Protein AF-A0A1M2UW17-F1 (afdb_monomer_lite)

InterPro domains:
  IPR004665 Transcription termination factor Rho [PTHR46425] (39-187)
  IPR027417 P-loop containing nucleoside triphosphate hydrolase [G3DSA:3.40.50.300] (1-37)
  IPR027417 P-loop containing nucleoside triphosphate hydrolase [G3DSA:3.40.50.300] (38-191)
  IPR027417 P-loop containing nucleoside triphosphate hydrolase [SSF52540] (1-141)

Secondary structure (DSSP, 8-state):
-TTTS---TT-EEEEEE-TTS-HHHHHHHHHHHHHHHS-------------S-BPTTS-BTTTTHHHHHHHHT-EEPTTS-EE-EEEEEE-SSS-HHHHHHHHHHHHH-SEEEEB-HHHHHTT-SS-B-TTT-EETTGGGTS-HHHHHHHHHHHHHHHTS-HHHHHHHHHHHHHH-SSHHHHHHHS------

Sequence (192 aa):
MDLITPIGMGQRGLIGAPPGAGKPTILKDICQAVGKAYRLSRVFNAERKSSGRTMSGGIDARAMEMPSRLFGAARNIENGSSLTILATVLVDTGSRMDQVIFEEFKGTGNMELVLSRDVASQRIFPALDISKSSTRREELLLDRKYLDKIRALRRALGGLKPLEGTRKLVELLEKYPANAELLNSISGTDTD

Radius of gyration: 18.2 Å; chains: 1; bounding box: 58×37×43 Å

Organism: Marinobacter nauticus (NCBI:txid2743)

Structure (mmCIF, N/CA/C/O backbone):
data_AF-A0A1M2UW17-F1
#
_entry.id   AF-A0A1M2UW17-F1
#
loop_
_atom_site.group_PDB
_atom_site.id
_atom_site.type_symbol
_atom_site.label_atom_id
_atom_site.label_alt_id
_atom_site.label_comp_id
_atom_site.label_asym_id
_atom_site.label_entity_id
_atom_site.label_seq_id
_atom_site.pdbx_PDB_ins_code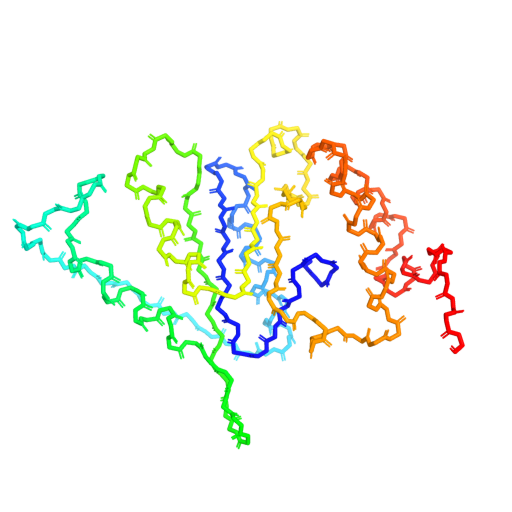
_atom_site.Cartn_x
_atom_site.Cartn_y
_atom_site.Cartn_z
_atom_site.occupancy
_atom_site.B_iso_or_equiv
_atom_site.auth_seq_id
_atom_site.auth_comp_id
_atom_site.auth_asym_id
_atom_site.auth_atom_id
_atom_site.pdbx_PDB_model_num
ATOM 1 N N . MET A 1 1 ? -3.554 -4.176 4.363 1.00 85.25 1 MET A N 1
ATOM 2 C CA . MET A 1 1 ? -3.529 -4.181 2.883 1.00 85.25 1 MET A CA 1
ATOM 3 C C . MET A 1 1 ? -4.917 -4.415 2.322 1.00 85.25 1 MET A C 1
ATOM 5 O O . MET A 1 1 ? -5.332 -3.615 1.506 1.00 85.25 1 MET A O 1
ATOM 9 N N . ASP A 1 2 ? -5.665 -5.399 2.819 1.00 90.44 2 ASP A N 1
ATOM 10 C CA . ASP A 1 2 ? -7.012 -5.765 2.335 1.00 90.44 2 ASP A CA 1
ATOM 11 C C . ASP A 1 2 ? -7.981 -4.583 2.181 1.00 90.44 2 ASP A C 1
ATOM 13 O O . ASP A 1 2 ? -8.732 -4.510 1.215 1.00 90.44 2 ASP A O 1
ATOM 17 N N . LEU A 1 3 ? -7.921 -3.614 3.100 1.00 92.62 3 LEU A N 1
ATOM 18 C CA . LEU A 1 3 ? -8.780 -2.432 3.065 1.00 92.62 3 LEU A CA 1
ATOM 19 C C . LEU A 1 3 ? -8.354 -1.362 2.056 1.00 92.62 3 LEU A C 1
ATOM 21 O O . LEU A 1 3 ? -9.210 -0.570 1.692 1.00 92.62 3 LEU A O 1
ATOM 25 N N . ILE A 1 4 ? -7.086 -1.293 1.628 1.00 93.62 4 ILE A N 1
ATOM 26 C CA . ILE A 1 4 ? -6.532 -0.163 0.841 1.00 93.62 4 ILE A CA 1
ATOM 27 C C . ILE A 1 4 ? -5.971 -0.603 -0.519 1.00 93.62 4 ILE A C 1
ATOM 29 O O . ILE A 1 4 ? -6.160 0.070 -1.524 1.00 93.62 4 ILE A O 1
ATOM 33 N N . THR A 1 5 ? -5.287 -1.741 -0.558 1.00 93.50 5 THR A N 1
ATOM 34 C CA . THR A 1 5 ? -4.622 -2.308 -1.739 1.00 93.50 5 THR A CA 1
ATOM 35 C C . THR A 1 5 ? -4.806 -3.829 -1.721 1.00 93.50 5 THR A C 1
ATOM 37 O O . THR A 1 5 ? -3.881 -4.555 -1.324 1.00 93.50 5 THR A O 1
ATOM 40 N N . PRO A 1 6 ? -6.012 -4.335 -2.026 1.00 92.88 6 PRO A N 1
ATOM 41 C CA . PRO A 1 6 ? -6.259 -5.771 -2.034 1.00 92.88 6 PRO A CA 1
ATOM 42 C C . PRO A 1 6 ? -5.318 -6.472 -3.020 1.00 92.88 6 PRO A C 1
ATOM 44 O O . PRO A 1 6 ? -5.000 -5.942 -4.081 1.00 92.88 6 PRO A O 1
ATOM 47 N N . ILE A 1 7 ? -4.853 -7.668 -2.663 1.00 90.31 7 ILE A N 1
ATOM 48 C CA . ILE A 1 7 ? -3.936 -8.453 -3.496 1.00 90.31 7 ILE A CA 1
ATOM 49 C C . ILE A 1 7 ? -4.670 -9.686 -3.998 1.00 90.31 7 ILE A C 1
ATOM 51 O O . ILE A 1 7 ? -5.120 -10.506 -3.202 1.00 90.31 7 ILE A O 1
ATOM 55 N N . GLY A 1 8 ? -4.753 -9.827 -5.319 1.00 87.44 8 GLY A N 1
ATOM 56 C CA . GLY A 1 8 ? -5.274 -11.020 -5.969 1.00 87.44 8 GLY A CA 1
ATOM 57 C C . GLY A 1 8 ? -4.195 -12.001 -6.423 1.00 87.44 8 GLY A C 1
ATOM 58 O O . GLY A 1 8 ? -2.990 -11.733 -6.412 1.00 87.44 8 GLY A O 1
ATOM 59 N N . MET A 1 9 ? -4.653 -13.150 -6.908 1.00 87.06 9 MET A N 1
ATOM 60 C CA . MET A 1 9 ? -3.838 -14.046 -7.723 1.00 87.06 9 MET A CA 1
ATOM 61 C C . MET A 1 9 ? -3.466 -13.357 -9.043 1.00 87.06 9 MET A C 1
ATOM 63 O O . MET A 1 9 ? -4.314 -12.749 -9.696 1.00 87.06 9 MET A O 1
ATOM 67 N N . GLY A 1 10 ? -2.195 -13.432 -9.442 1.00 87.88 10 GLY A N 1
ATOM 68 C CA . GLY A 1 10 ? -1.700 -12.770 -10.650 1.00 87.88 10 GLY A CA 1
ATOM 69 C C . GLY A 1 10 ? -1.375 -11.282 -10.490 1.00 87.88 10 GLY A C 1
ATOM 70 O O . GLY A 1 10 ? -1.262 -10.579 -11.499 1.00 87.88 10 GLY A O 1
ATOM 71 N N . GLN A 1 11 ? -1.272 -10.774 -9.255 1.00 90.44 11 GLN A N 1
ATOM 72 C CA . GLN A 1 11 ? -1.000 -9.357 -9.009 1.00 90.44 11 GLN A CA 1
ATOM 73 C C . GLN A 1 11 ? 0.420 -8.975 -9.452 1.00 90.44 11 GLN A C 1
ATOM 75 O O . GLN A 1 11 ? 1.383 -9.708 -9.231 1.00 90.44 11 GLN A O 1
ATOM 80 N N . ARG A 1 12 ? 0.546 -7.779 -10.023 1.00 93.69 12 ARG A N 1
ATOM 81 C CA . ARG A 1 12 ? 1.798 -7.057 -10.260 1.00 93.69 12 ARG A CA 1
ATOM 82 C C . ARG A 1 12 ? 1.812 -5.864 -9.318 1.00 93.69 12 ARG A C 1
ATOM 84 O O . ARG A 1 12 ? 1.344 -4.777 -9.666 1.00 93.69 12 ARG A O 1
ATOM 91 N N . GLY A 1 13 ? 2.234 -6.127 -8.088 1.00 92.69 13 GLY A N 1
ATOM 92 C CA . GLY A 1 13 ? 2.224 -5.148 -7.011 1.00 92.69 13 GLY A CA 1
ATOM 93 C C . GLY A 1 13 ? 3.548 -4.411 -6.907 1.00 92.69 13 GLY A C 1
ATOM 94 O O . GLY A 1 13 ? 4.611 -5.029 -6.885 1.00 92.69 13 GLY A O 1
ATOM 95 N N . LEU A 1 14 ? 3.478 -3.091 -6.818 1.00 93.12 14 LEU A N 1
ATOM 96 C CA . LEU A 1 14 ? 4.619 -2.215 -6.620 1.00 93.12 14 LEU A CA 1
ATOM 97 C C . LEU A 1 14 ? 4.512 -1.551 -5.248 1.00 93.12 14 LEU A C 1
ATOM 99 O O . LEU A 1 14 ? 3.531 -0.876 -4.955 1.00 93.12 14 LEU A O 1
ATOM 103 N N . ILE A 1 15 ? 5.528 -1.725 -4.409 1.00 93.19 15 ILE A N 1
ATOM 104 C CA . ILE A 1 15 ? 5.640 -1.063 -3.110 1.00 93.19 15 ILE A CA 1
ATOM 105 C C . ILE A 1 15 ? 6.634 0.088 -3.254 1.00 93.19 15 ILE A C 1
ATOM 107 O O . ILE A 1 15 ? 7.851 -0.114 -3.208 1.00 93.19 15 ILE A O 1
ATOM 111 N N . GLY A 1 16 ? 6.112 1.294 -3.454 1.00 92.06 16 GLY A N 1
ATOM 112 C CA . GLY A 1 16 ? 6.898 2.521 -3.509 1.00 92.06 16 GLY A CA 1
ATOM 113 C C . GLY A 1 16 ? 7.172 3.019 -2.102 1.00 92.06 16 GLY A C 1
ATOM 114 O O . GLY A 1 16 ? 6.242 3.325 -1.365 1.00 92.06 16 GLY A O 1
ATOM 115 N N . ALA A 1 17 ? 8.433 3.090 -1.689 1.00 91.75 17 ALA A N 1
ATOM 116 C CA . ALA A 1 17 ? 8.728 3.478 -0.318 1.00 91.75 17 ALA A CA 1
ATOM 117 C C . ALA A 1 17 ? 10.018 4.295 -0.171 1.00 91.75 17 ALA A C 1
ATOM 119 O O . ALA A 1 17 ? 11.088 3.847 -0.608 1.00 91.75 17 ALA A O 1
ATOM 120 N N . PRO A 1 18 ? 9.969 5.434 0.541 1.00 91.50 18 PRO A N 1
ATOM 121 C CA . PRO A 1 18 ? 11.148 6.217 0.883 1.00 91.50 18 PRO A CA 1
ATOM 122 C C . PRO A 1 18 ? 12.132 5.451 1.771 1.00 91.50 18 PRO A C 1
ATOM 124 O O . PRO A 1 18 ? 11.726 4.545 2.516 1.00 91.50 18 PRO A O 1
ATOM 127 N N . PRO A 1 19 ? 13.443 5.756 1.717 1.00 87.81 19 PRO A N 1
ATOM 128 C CA . PRO A 1 19 ? 14.414 5.249 2.689 1.00 87.81 19 PRO A CA 1
ATOM 129 C C . PRO A 1 19 ? 13.913 5.446 4.129 1.00 87.81 19 PRO A C 1
ATOM 131 O O . PRO A 1 19 ? 13.357 6.491 4.451 1.00 87.81 19 PRO A O 1
ATOM 134 N N . GLY A 1 20 ? 14.048 4.419 4.972 1.00 86.12 20 GLY A N 1
ATOM 135 C CA . GLY A 1 20 ? 13.584 4.461 6.367 1.00 86.12 20 GLY A CA 1
ATOM 136 C C . GLY A 1 20 ? 12.078 4.257 6.598 1.00 86.12 20 GLY A C 1
ATOM 137 O O . GLY A 1 20 ? 11.680 4.087 7.741 1.00 86.12 20 GLY A O 1
ATOM 138 N N . ALA A 1 21 ? 11.235 4.173 5.560 1.00 89.62 21 ALA A N 1
ATOM 139 C CA . ALA A 1 21 ? 9.775 4.063 5.724 1.00 89.62 21 ALA A CA 1
ATOM 140 C C . ALA A 1 21 ? 9.247 2.669 6.155 1.00 89.62 21 ALA A C 1
ATOM 142 O O . ALA A 1 21 ? 8.047 2.427 6.112 1.00 89.62 21 ALA A O 1
ATOM 143 N N . GLY A 1 22 ? 10.118 1.728 6.548 1.00 86.56 22 GLY A N 1
ATOM 144 C CA . GLY A 1 22 ? 9.696 0.394 7.014 1.00 86.56 22 GLY A CA 1
ATOM 145 C C . GLY A 1 22 ? 9.521 -0.681 5.927 1.00 86.56 22 GLY A C 1
ATOM 146 O O . GLY A 1 22 ? 8.846 -1.681 6.160 1.00 86.56 22 GLY A O 1
ATOM 147 N N . LYS A 1 23 ? 10.158 -0.522 4.755 1.00 86.94 23 LYS A N 1
ATOM 148 C CA . LYS A 1 23 ? 10.130 -1.502 3.642 1.00 86.94 23 LYS A CA 1
ATOM 149 C C . LYS A 1 23 ? 10.368 -2.968 4.050 1.00 86.94 23 LYS A C 1
ATOM 151 O O . LYS A 1 23 ? 9.605 -3.824 3.610 1.00 86.94 23 LYS A O 1
ATOM 156 N N . PRO A 1 24 ? 11.402 -3.305 4.848 1.00 85.81 24 PRO A N 1
ATOM 157 C CA . PRO A 1 24 ? 11.663 -4.707 5.172 1.00 85.81 24 PRO A CA 1
ATOM 158 C C . PRO A 1 24 ? 10.556 -5.308 6.040 1.00 85.81 24 PRO A C 1
ATOM 160 O O . PRO A 1 24 ? 10.214 -6.474 5.868 1.00 85.81 24 PRO A O 1
ATOM 163 N N . THR A 1 25 ? 9.976 -4.505 6.936 1.00 87.75 25 THR A N 1
ATOM 164 C CA . THR A 1 25 ? 8.875 -4.922 7.808 1.00 87.75 25 THR A CA 1
ATOM 165 C C . THR A 1 25 ? 7.645 -5.261 6.981 1.00 87.75 25 THR A C 1
ATOM 167 O O . THR A 1 25 ? 7.147 -6.373 7.089 1.00 87.75 25 THR A O 1
ATOM 170 N N . ILE A 1 26 ? 7.229 -4.378 6.064 1.00 86.06 26 ILE A N 1
ATOM 171 C CA . ILE A 1 26 ? 6.025 -4.645 5.267 1.00 86.06 26 ILE A CA 1
ATOM 172 C C . ILE A 1 26 ? 6.186 -5.867 4.358 1.00 86.06 26 ILE A C 1
ATOM 174 O O . ILE A 1 26 ? 5.268 -6.672 4.243 1.00 86.06 26 ILE A O 1
ATOM 178 N N . LEU A 1 27 ? 7.372 -6.067 3.771 1.00 85.69 27 LEU A N 1
ATOM 179 C CA . LEU A 1 27 ? 7.665 -7.274 2.997 1.00 85.69 27 LEU A CA 1
ATOM 180 C C . LEU A 1 27 ? 7.620 -8.533 3.860 1.00 85.69 27 LEU A C 1
ATOM 182 O O . LEU A 1 27 ? 7.064 -9.544 3.440 1.00 85.69 27 LEU A O 1
ATOM 186 N N . LYS A 1 28 ? 8.202 -8.480 5.061 1.00 84.25 28 LYS A N 1
ATOM 187 C CA . LYS A 1 28 ? 8.168 -9.596 6.005 1.00 84.25 28 LYS A CA 1
ATOM 188 C C . LYS A 1 28 ? 6.729 -9.938 6.380 1.00 84.25 28 LYS A C 1
ATOM 190 O O . LYS A 1 28 ? 6.380 -11.114 6.335 1.00 84.25 28 LYS A O 1
ATOM 195 N N . ASP A 1 29 ? 5.907 -8.942 6.687 1.00 85.31 29 ASP A N 1
ATOM 196 C CA . ASP A 1 29 ? 4.513 -9.136 7.086 1.00 85.31 29 ASP A CA 1
ATOM 197 C C . ASP A 1 29 ? 3.686 -9.734 5.941 1.00 85.31 29 ASP A C 1
ATOM 199 O O . ASP A 1 29 ? 2.947 -10.696 6.153 1.00 85.31 29 ASP A O 1
ATOM 203 N N . ILE A 1 30 ? 3.883 -9.253 4.706 1.00 84.62 30 ILE A N 1
ATOM 204 C CA . ILE A 1 30 ? 3.266 -9.838 3.506 1.00 84.62 30 ILE A CA 1
ATOM 205 C C . ILE A 1 30 ? 3.712 -11.292 3.324 1.00 84.62 30 ILE A C 1
ATOM 207 O O . ILE A 1 30 ? 2.874 -12.176 3.171 1.00 84.62 30 ILE A O 1
ATOM 211 N N . CYS A 1 31 ? 5.017 -11.568 3.375 1.00 80.50 31 CYS A N 1
ATOM 212 C CA . CYS A 1 31 ? 5.551 -12.923 3.239 1.00 80.50 31 CYS A CA 1
ATOM 213 C C . CYS A 1 31 ? 5.057 -13.857 4.346 1.00 80.50 31 CYS A C 1
ATOM 215 O O . CYS A 1 31 ? 4.859 -15.037 4.091 1.00 80.50 31 CYS A O 1
ATOM 217 N N . GLN A 1 32 ? 4.850 -13.363 5.567 1.00 78.81 32 GLN A N 1
ATOM 218 C CA . GLN A 1 32 ? 4.280 -14.151 6.657 1.00 78.81 32 GLN A CA 1
ATOM 219 C C . GLN A 1 32 ? 2.789 -14.412 6.453 1.00 78.81 32 GLN A C 1
ATOM 221 O O . GLN A 1 32 ? 2.343 -15.531 6.695 1.00 78.81 32 GLN A O 1
ATOM 226 N N . ALA A 1 33 ? 2.022 -13.421 5.998 1.00 78.44 33 ALA A N 1
ATOM 227 C CA . ALA A 1 33 ? 0.606 -13.587 5.684 1.00 78.44 33 ALA A CA 1
ATOM 228 C C . ALA A 1 33 ? 0.407 -14.583 4.531 1.00 78.44 33 ALA A C 1
ATOM 230 O O . ALA A 1 33 ? -0.350 -15.543 4.669 1.00 78.44 33 ALA A O 1
ATOM 231 N N . VAL A 1 34 ? 1.165 -14.421 3.440 1.00 73.69 34 VAL A N 1
ATOM 232 C CA . VAL A 1 34 ? 1.188 -15.370 2.319 1.00 73.69 34 VAL A CA 1
ATOM 233 C C . VAL A 1 34 ? 1.733 -16.716 2.775 1.00 73.69 34 VAL A C 1
ATOM 235 O O . VAL A 1 34 ? 1.144 -17.725 2.441 1.00 73.69 34 VAL A O 1
ATOM 238 N N . GLY A 1 35 ? 2.795 -16.746 3.580 1.00 61.34 35 GLY A N 1
ATOM 239 C CA . GLY A 1 35 ? 3.439 -17.951 4.108 1.00 61.34 35 GLY A CA 1
ATOM 240 C C . GLY A 1 35 ? 2.521 -18.818 4.972 1.00 61.34 35 GLY A C 1
ATOM 241 O O . GLY A 1 35 ? 2.549 -20.045 4.884 1.00 61.34 35 GLY A O 1
ATOM 242 N N . LYS A 1 36 ? 1.685 -18.176 5.800 1.00 58.53 36 LYS A N 1
ATOM 243 C CA . LYS A 1 36 ? 0.627 -18.836 6.580 1.00 58.53 36 LYS A CA 1
ATOM 244 C C . LYS A 1 36 ? -0.461 -19.416 5.678 1.00 58.53 36 LYS A C 1
ATOM 246 O O . LYS A 1 36 ? -1.010 -20.460 6.008 1.00 58.53 36 LYS A O 1
ATOM 251 N N . ALA A 1 37 ? -0.750 -18.760 4.555 1.00 51.06 37 ALA A N 1
ATOM 252 C CA . ALA A 1 37 ? -1.708 -19.239 3.566 1.00 51.06 37 ALA A CA 1
ATOM 253 C C . ALA A 1 37 ? -1.104 -20.267 2.574 1.00 51.06 37 ALA A C 1
ATOM 255 O O . ALA A 1 37 ? -1.827 -21.123 2.075 1.00 51.06 37 ALA A O 1
ATOM 256 N N . TYR A 1 38 ? 0.209 -20.216 2.308 1.00 45.09 38 TYR A N 1
ATOM 257 C CA . TYR A 1 38 ? 0.923 -20.943 1.249 1.00 45.09 38 TYR A CA 1
ATOM 258 C C . TYR A 1 38 ? 2.424 -21.114 1.597 1.00 45.09 38 TYR A C 1
ATOM 260 O O . TYR A 1 38 ? 3.134 -20.138 1.815 1.00 45.09 38 TYR A O 1
ATOM 268 N N . ARG A 1 39 ? 2.974 -22.338 1.594 1.00 32.22 39 ARG A N 1
ATOM 269 C CA . ARG A 1 39 ? 4.416 -22.596 1.848 1.00 32.22 39 ARG A CA 1
ATOM 270 C C . ARG A 1 39 ? 5.284 -22.279 0.611 1.00 32.22 39 ARG A C 1
ATOM 272 O O . ARG A 1 39 ? 5.269 -23.077 -0.319 1.00 32.22 39 ARG A O 1
ATOM 279 N N . LEU A 1 40 ? 6.085 -21.200 0.596 1.00 36.47 40 LEU A N 1
ATOM 280 C CA . LEU A 1 40 ? 6.992 -20.859 -0.532 1.00 36.47 40 LEU A CA 1
ATOM 281 C C . LEU A 1 40 ? 8.364 -20.272 -0.104 1.00 36.47 40 LEU A C 1
ATOM 283 O O . LEU A 1 40 ? 8.480 -19.644 0.948 1.00 36.47 40 LEU A O 1
ATOM 287 N N . SER A 1 41 ? 9.407 -20.507 -0.923 1.00 31.48 41 SER A N 1
ATOM 288 C CA . SER A 1 41 ? 10.853 -20.288 -0.670 1.00 31.48 41 SER A CA 1
ATOM 289 C C . SER A 1 41 ? 11.555 -19.308 -1.658 1.00 31.48 41 SER A C 1
ATOM 291 O O . SER A 1 41 ? 10.982 -18.917 -2.669 1.00 31.48 41 SER A O 1
ATOM 293 N N . ARG A 1 42 ? 12.791 -18.877 -1.306 1.00 30.28 42 ARG A N 1
ATOM 294 C CA . ARG A 1 42 ? 13.636 -17.748 -1.825 1.00 30.28 42 ARG A CA 1
ATOM 295 C C . ARG A 1 42 ? 14.164 -17.877 -3.272 1.00 30.28 42 ARG A C 1
ATOM 297 O O . ARG A 1 42 ? 14.449 -18.994 -3.687 1.00 30.28 42 ARG A O 1
ATOM 304 N N . VAL A 1 43 ? 14.488 -16.747 -3.948 1.00 32.53 43 VAL A N 1
ATOM 305 C CA . VAL A 1 43 ? 15.297 -16.695 -5.206 1.00 32.53 43 VAL A CA 1
ATOM 306 C C . VAL A 1 43 ? 16.238 -15.455 -5.331 1.00 32.53 43 VAL A C 1
ATOM 308 O O . VAL A 1 43 ? 16.060 -14.449 -4.649 1.00 32.53 43 VAL A O 1
ATOM 311 N N . PHE A 1 44 ? 17.255 -15.647 -6.193 1.00 27.41 44 PHE A N 1
ATOM 312 C CA . PHE A 1 44 ? 18.537 -15.011 -6.574 1.00 27.41 44 PHE A CA 1
ATOM 313 C C . PHE A 1 44 ? 18.563 -13.612 -7.247 1.00 27.41 44 PHE A C 1
ATOM 315 O O . PHE A 1 44 ? 17.547 -13.107 -7.711 1.00 27.41 44 PHE A O 1
ATOM 322 N N . ASN A 1 45 ? 19.784 -13.050 -7.376 1.00 24.83 45 ASN A N 1
ATOM 323 C CA . ASN A 1 45 ? 20.135 -11.778 -8.037 1.00 24.83 45 ASN A CA 1
ATOM 324 C C . ASN A 1 45 ? 21.134 -11.996 -9.206 1.00 24.83 45 ASN A C 1
ATOM 326 O O . ASN A 1 45 ? 21.980 -12.884 -9.098 1.00 24.83 45 ASN A O 1
ATOM 330 N N . ALA A 1 46 ? 21.088 -11.194 -10.283 1.00 35.62 46 ALA A N 1
ATOM 331 C CA . ALA A 1 46 ? 22.093 -11.233 -11.364 1.00 35.62 46 ALA A CA 1
ATOM 332 C C . ALA A 1 46 ? 22.329 -9.864 -12.045 1.00 35.62 46 ALA A C 1
ATOM 334 O O . ALA A 1 46 ? 21.387 -9.204 -12.481 1.00 35.62 46 ALA A O 1
ATOM 335 N N . GLU A 1 47 ? 23.608 -9.483 -12.163 1.00 46.19 47 GLU A N 1
ATOM 336 C CA . GLU A 1 47 ? 24.141 -8.261 -12.794 1.00 46.19 47 GLU A CA 1
ATOM 337 C C . GLU A 1 47 ? 24.257 -8.367 -14.331 1.00 46.19 47 GLU A C 1
ATOM 339 O O . GLU A 1 47 ? 24.514 -9.447 -14.871 1.00 46.19 47 GLU A O 1
ATOM 344 N N . ARG A 1 48 ? 24.163 -7.233 -15.052 1.00 46.25 48 ARG A N 1
ATOM 345 C CA . ARG A 1 48 ? 24.550 -7.113 -16.477 1.00 46.25 48 ARG A CA 1
ATOM 346 C C . ARG A 1 48 ? 25.187 -5.757 -16.829 1.00 46.25 48 ARG A C 1
ATOM 348 O O . ARG A 1 48 ? 24.899 -4.743 -16.203 1.00 46.25 48 ARG A O 1
ATOM 355 N N . LYS A 1 49 ? 26.052 -5.774 -17.859 1.00 44.25 49 LYS A N 1
ATOM 356 C CA . LYS A 1 49 ? 26.865 -4.655 -18.392 1.00 44.25 49 LYS A CA 1
ATOM 357 C C . LYS A 1 49 ? 26.078 -3.711 -19.330 1.00 44.25 49 LYS A C 1
ATOM 359 O O . LYS A 1 49 ? 25.195 -4.156 -20.057 1.00 44.25 49 L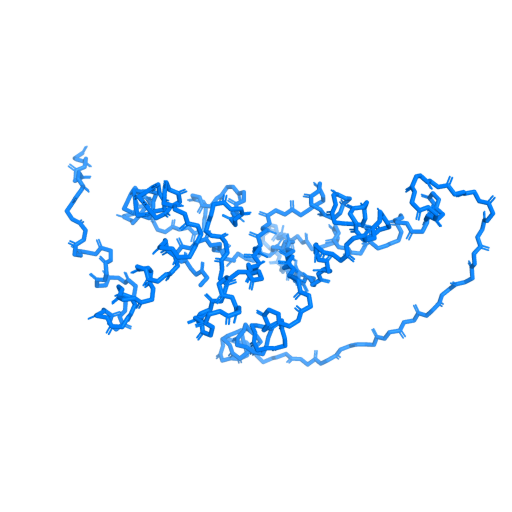YS A O 1
ATOM 364 N N . SER A 1 50 ? 26.453 -2.425 -19.308 1.00 45.06 50 SER A N 1
ATOM 365 C CA . SER A 1 50 ? 25.809 -1.264 -19.967 1.00 45.06 50 SER A CA 1
ATOM 366 C C . SER A 1 50 ? 25.945 -1.222 -21.502 1.00 45.06 50 SER A C 1
ATOM 368 O O . SER A 1 50 ? 26.944 -1.694 -22.044 1.00 45.06 50 SER A O 1
ATOM 370 N N . SER A 1 51 ? 24.955 -0.629 -22.196 1.00 51.53 51 SER A N 1
ATOM 371 C CA . SER A 1 51 ? 24.825 -0.617 -23.665 1.00 51.53 51 SER A CA 1
ATOM 372 C C . SER A 1 51 ? 24.649 0.774 -24.310 1.00 51.53 51 SER A C 1
ATOM 374 O O . SER A 1 51 ? 23.965 0.914 -25.315 1.00 51.53 51 SER A O 1
ATOM 376 N N . GLY A 1 52 ? 25.304 1.811 -23.786 1.00 51.91 52 GLY A N 1
ATOM 377 C CA . GLY A 1 52 ? 25.652 3.024 -24.546 1.00 51.91 52 GLY A CA 1
ATOM 378 C C . GLY A 1 52 ? 24.527 3.935 -25.074 1.00 51.91 52 GLY A C 1
ATOM 379 O O . GLY A 1 52 ? 24.853 4.911 -25.748 1.00 51.91 52 GLY A O 1
ATOM 380 N N . ARG A 1 53 ? 23.235 3.694 -24.792 1.00 54.38 53 ARG A N 1
ATOM 381 C CA . ARG A 1 53 ? 22.147 4.639 -25.133 1.00 54.38 53 ARG A CA 1
ATOM 382 C C . ARG A 1 53 ? 21.278 4.929 -23.920 1.00 54.38 53 ARG A C 1
ATOM 384 O O . ARG A 1 53 ? 20.477 4.091 -23.532 1.00 54.38 53 ARG A O 1
ATOM 391 N N . THR A 1 54 ? 21.419 6.120 -23.346 1.00 47.97 54 THR A N 1
ATOM 392 C CA . THR A 1 54 ? 20.767 6.556 -22.103 1.00 47.97 54 THR A CA 1
ATOM 393 C C . THR A 1 54 ? 19.468 7.346 -22.335 1.00 47.97 54 THR A C 1
ATOM 395 O O . THR A 1 54 ? 19.407 8.263 -23.147 1.00 47.97 54 THR A O 1
ATOM 398 N N . MET A 1 55 ? 18.423 6.995 -21.588 1.00 57.97 55 MET A N 1
ATOM 399 C CA . MET A 1 55 ? 17.183 7.735 -21.350 1.00 57.97 55 MET A CA 1
ATOM 400 C C . MET A 1 55 ? 17.389 8.867 -20.331 1.00 57.97 55 MET A C 1
ATOM 402 O O . MET A 1 55 ? 18.431 8.969 -19.671 1.00 57.97 55 MET A O 1
ATOM 406 N N . SER A 1 56 ? 16.358 9.703 -20.145 1.00 54.03 56 SER A N 1
ATOM 407 C CA . SER A 1 56 ? 16.355 10.737 -19.105 1.00 54.03 56 SER A CA 1
ATOM 408 C C . SER A 1 56 ? 16.582 10.109 -17.723 1.00 54.03 56 SER A C 1
ATOM 410 O O . SER A 1 56 ? 15.933 9.124 -17.392 1.00 54.03 56 SER A O 1
ATOM 412 N N . GLY A 1 57 ? 17.511 10.652 -16.931 1.00 58.88 57 GLY A N 1
ATOM 413 C CA . GLY A 1 57 ? 17.924 10.053 -15.652 1.00 58.88 57 GLY A CA 1
ATOM 414 C C . GLY A 1 57 ? 19.121 9.094 -15.738 1.00 58.88 57 GLY A C 1
ATOM 415 O O . GLY A 1 57 ? 19.517 8.556 -14.711 1.00 58.88 57 GLY A O 1
ATOM 416 N N . GLY A 1 58 ? 19.727 8.904 -16.919 1.00 66.50 58 GLY A N 1
ATOM 417 C CA . GLY A 1 58 ? 20.972 8.136 -17.081 1.00 66.50 58 GLY A CA 1
ATOM 418 C C . GLY A 1 58 ? 20.786 6.619 -17.191 1.00 66.50 58 GLY A C 1
ATOM 419 O O . GLY A 1 58 ? 21.759 5.878 -17.089 1.00 66.50 58 GLY A O 1
ATOM 420 N N . ILE A 1 59 ? 19.554 6.150 -17.404 1.00 66.06 59 ILE A N 1
ATOM 421 C CA . ILE A 1 59 ? 19.212 4.725 -17.548 1.00 66.06 59 ILE A CA 1
ATOM 422 C C . ILE A 1 59 ? 19.351 4.319 -19.008 1.00 66.06 59 ILE A C 1
ATOM 424 O O . ILE A 1 59 ? 18.817 5.008 -19.859 1.00 66.06 59 ILE A O 1
ATOM 428 N N . ASP A 1 60 ? 20.002 3.207 -19.334 1.00 71.38 60 ASP A N 1
ATOM 429 C CA . ASP A 1 60 ? 20.022 2.723 -20.720 1.00 71.38 60 ASP A CA 1
ATOM 430 C C . ASP A 1 60 ? 18.601 2.378 -21.224 1.00 71.38 60 ASP A C 1
ATOM 432 O O . ASP A 1 60 ? 17.818 1.774 -20.497 1.00 71.38 60 ASP A O 1
ATOM 436 N N . ALA A 1 61 ? 18.251 2.730 -22.463 1.00 63.41 61 ALA A N 1
ATOM 437 C CA . ALA A 1 61 ? 16.911 2.508 -23.023 1.00 63.41 61 ALA A CA 1
ATOM 438 C C . ALA A 1 61 ? 16.462 1.038 -23.002 1.00 63.41 61 ALA A C 1
ATOM 440 O O . ALA A 1 61 ? 15.270 0.757 -22.920 1.00 63.41 61 ALA A O 1
ATOM 441 N N . ARG A 1 62 ? 17.406 0.092 -23.025 1.00 67.69 62 ARG A N 1
ATOM 442 C CA . ARG A 1 62 ? 17.132 -1.347 -22.912 1.00 67.69 62 ARG A CA 1
ATOM 443 C C . ARG A 1 62 ? 17.245 -1.870 -21.485 1.00 67.69 62 ARG A C 1
ATOM 445 O O . ARG A 1 62 ? 16.838 -3.001 -21.225 1.00 67.69 62 ARG A O 1
ATOM 452 N N . ALA A 1 63 ? 17.768 -1.079 -20.546 1.00 68.94 63 ALA A N 1
ATOM 453 C CA . ALA A 1 63 ? 17.918 -1.514 -19.159 1.00 68.94 63 ALA A CA 1
ATOM 454 C C . ALA A 1 63 ? 16.572 -1.834 -18.502 1.00 68.94 63 ALA A C 1
ATOM 456 O O . ALA A 1 63 ? 16.536 -2.710 -17.644 1.00 68.94 63 ALA A O 1
ATOM 457 N N . MET A 1 64 ? 15.481 -1.186 -18.930 1.00 75.62 64 MET A N 1
ATOM 458 C CA . MET A 1 64 ? 14.136 -1.444 -18.405 1.00 75.62 64 MET A CA 1
ATOM 459 C C . MET A 1 64 ? 13.374 -2.547 -19.147 1.00 75.62 64 MET A C 1
ATOM 461 O O . MET A 1 64 ? 12.437 -3.103 -18.587 1.00 75.62 64 MET A O 1
ATOM 465 N N . GLU A 1 65 ? 13.808 -2.960 -20.342 1.00 72.69 65 GLU A N 1
ATOM 466 C CA . GLU A 1 65 ? 13.107 -3.981 -21.134 1.00 72.69 65 GLU A CA 1
ATOM 467 C C . GLU A 1 65 ? 12.999 -5.316 -20.377 1.00 72.69 65 GLU A C 1
ATOM 469 O O . GLU A 1 65 ? 11.917 -5.887 -20.225 1.00 72.69 65 GLU A O 1
ATOM 474 N N . MET A 1 66 ? 14.125 -5.804 -19.850 1.00 73.25 66 MET A N 1
ATOM 475 C CA . MET A 1 66 ? 14.173 -7.063 -19.104 1.00 73.25 66 MET A CA 1
ATOM 476 C C . MET A 1 66 ? 13.427 -6.993 -17.760 1.00 73.25 66 MET A C 1
ATOM 478 O O . MET A 1 66 ? 12.608 -7.883 -17.509 1.00 73.25 66 MET A O 1
ATOM 482 N N . PRO A 1 67 ? 13.655 -5.981 -16.898 1.00 74.88 67 PRO A N 1
ATOM 483 C CA . PRO A 1 67 ? 12.909 -5.827 -15.652 1.00 74.88 67 PRO A CA 1
ATOM 484 C C . PRO A 1 67 ? 11.398 -5.658 -15.857 1.00 74.88 67 PRO A C 1
ATOM 486 O O . PRO A 1 67 ? 10.628 -6.349 -15.187 1.00 74.88 67 PRO A O 1
ATOM 489 N N . SER A 1 68 ? 10.960 -4.827 -16.810 1.00 77.12 68 SER A N 1
ATOM 490 C CA . SER A 1 68 ? 9.535 -4.651 -17.124 1.00 77.12 68 SER A CA 1
ATOM 491 C C . SER A 1 68 ? 8.918 -5.952 -17.636 1.00 77.12 68 SER A C 1
ATOM 493 O O . SER A 1 68 ? 7.824 -6.321 -17.211 1.00 77.12 68 SER A O 1
ATOM 495 N N . ARG A 1 69 ? 9.635 -6.722 -18.469 1.00 77.19 69 ARG A N 1
ATOM 496 C CA . ARG A 1 69 ? 9.173 -8.041 -18.933 1.00 77.19 69 ARG A CA 1
ATOM 497 C C . ARG A 1 69 ? 9.051 -9.058 -17.797 1.00 77.19 69 ARG A C 1
ATOM 499 O O . ARG A 1 69 ? 8.087 -9.818 -17.773 1.00 77.19 69 ARG A O 1
ATOM 506 N N . LEU A 1 70 ? 10.003 -9.078 -16.860 1.00 78.38 70 LEU A N 1
ATOM 507 C CA . LEU A 1 70 ? 9.949 -9.947 -15.680 1.00 78.38 70 LEU A CA 1
ATOM 508 C C . LEU A 1 70 ? 8.742 -9.594 -14.804 1.00 78.38 70 LEU A C 1
ATOM 510 O O . LEU A 1 70 ? 7.959 -10.470 -14.451 1.00 78.38 70 LEU A O 1
ATOM 514 N N . PHE A 1 71 ? 8.570 -8.311 -14.487 1.00 79.75 71 PHE A N 1
ATOM 515 C CA . PHE A 1 71 ? 7.451 -7.838 -13.677 1.00 79.75 71 PHE A CA 1
ATOM 516 C C . PHE A 1 71 ? 6.102 -8.075 -14.373 1.00 79.75 71 PHE A C 1
ATOM 518 O O . PHE A 1 71 ? 5.144 -8.527 -13.749 1.00 79.75 71 PHE A O 1
ATOM 525 N N . GLY A 1 72 ? 6.049 -7.871 -15.691 1.00 83.00 72 GLY A N 1
ATOM 526 C CA . GLY A 1 72 ? 4.894 -8.148 -16.544 1.00 83.00 72 GLY A CA 1
ATOM 527 C C . GLY A 1 72 ? 4.532 -9.632 -16.676 1.00 83.00 72 GLY A C 1
ATOM 528 O O . GLY A 1 72 ? 3.405 -9.943 -17.055 1.00 83.00 72 GLY A O 1
ATOM 529 N N . ALA A 1 73 ? 5.439 -10.556 -16.339 1.00 85.56 73 ALA A N 1
ATOM 530 C CA . ALA A 1 73 ? 5.171 -11.993 -16.404 1.00 85.56 73 ALA A CA 1
ATOM 531 C C . ALA A 1 73 ? 4.142 -12.459 -15.361 1.00 85.56 73 ALA A C 1
ATOM 533 O O . ALA A 1 73 ? 3.518 -13.505 -15.558 1.00 85.56 73 ALA A O 1
ATOM 534 N N . ALA A 1 74 ? 3.951 -11.697 -14.275 1.00 86.00 74 ALA A N 1
ATOM 535 C CA . ALA A 1 74 ? 2.919 -11.974 -13.285 1.00 86.00 74 ALA A CA 1
ATOM 536 C C . ALA A 1 74 ? 1.518 -11.791 -13.882 1.00 86.00 74 ALA A C 1
ATOM 538 O O . ALA A 1 74 ? 1.133 -10.708 -14.339 1.00 86.00 74 ALA A O 1
ATOM 539 N N . ARG A 1 75 ? 0.756 -12.884 -13.880 1.00 88.44 75 ARG A N 1
ATOM 540 C CA . ARG A 1 75 ? -0.592 -12.974 -14.437 1.00 88.44 75 ARG A CA 1
ATOM 541 C C . ARG A 1 75 ? -1.366 -14.107 -13.788 1.00 88.44 75 ARG A C 1
ATOM 543 O O . ARG A 1 75 ? -0.783 -15.093 -13.335 1.00 88.44 75 ARG A O 1
ATOM 550 N N . ASN A 1 76 ? -2.681 -13.954 -13.781 1.00 85.06 76 ASN A N 1
ATOM 551 C CA . ASN A 1 76 ? -3.604 -15.037 -13.489 1.00 85.06 76 ASN A CA 1
ATOM 552 C C . ASN A 1 76 ? -3.967 -15.731 -14.808 1.00 85.06 76 ASN A C 1
ATOM 554 O O . ASN A 1 76 ? -4.291 -15.036 -15.773 1.00 85.06 76 ASN A O 1
ATOM 558 N N . ILE A 1 77 ? -3.875 -17.058 -14.864 1.00 85.31 77 ILE A N 1
ATOM 559 C CA . ILE A 1 77 ? -4.235 -17.846 -16.048 1.00 85.31 77 ILE A CA 1
ATOM 560 C C . ILE A 1 77 ? -5.596 -18.483 -15.783 1.00 85.31 77 ILE A C 1
ATOM 562 O O . ILE A 1 77 ? -5.784 -19.155 -14.771 1.00 85.31 77 ILE A O 1
ATOM 566 N N . GLU A 1 78 ? -6.544 -18.270 -16.691 1.00 80.94 78 GLU A N 1
ATOM 567 C CA . GLU A 1 78 ? -7.872 -18.873 -16.602 1.00 80.94 78 GLU A CA 1
ATOM 568 C C . GLU A 1 78 ? -7.762 -20.405 -16.610 1.00 80.94 78 GLU A C 1
ATOM 570 O O . GLU A 1 78 ? -7.094 -20.978 -17.471 1.00 80.94 78 GLU A O 1
ATOM 575 N N . ASN A 1 79 ? -8.374 -21.063 -15.618 1.00 74.94 79 ASN A N 1
ATOM 576 C CA . ASN A 1 79 ? -8.275 -22.512 -15.380 1.00 74.94 79 ASN A CA 1
ATOM 577 C C . ASN A 1 79 ? -6.838 -23.043 -15.191 1.00 74.94 79 ASN A C 1
ATOM 579 O O . ASN A 1 79 ? -6.590 -24.240 -15.335 1.00 74.94 79 ASN A O 1
ATOM 583 N N . GLY A 1 80 ? -5.889 -22.162 -14.865 1.00 81.62 80 GLY A N 1
ATOM 584 C CA . GLY A 1 80 ? -4.485 -22.494 -14.651 1.00 81.62 80 GLY A CA 1
ATOM 585 C C . GLY A 1 80 ? -3.958 -22.005 -13.305 1.00 81.62 80 GLY A C 1
ATOM 586 O O . GLY A 1 80 ? -4.707 -21.668 -12.390 1.00 81.62 80 GLY A O 1
ATOM 587 N N . SER A 1 81 ? -2.632 -21.972 -13.180 1.00 83.94 81 SER A N 1
ATOM 588 C CA . SER A 1 81 ? -1.958 -21.365 -12.034 1.00 83.94 81 SER A CA 1
ATOM 589 C C . SER A 1 81 ? -1.794 -19.854 -12.219 1.00 83.94 81 SER A C 1
ATOM 591 O O . SER A 1 81 ? -1.888 -19.312 -13.321 1.00 83.94 81 SER A O 1
ATOM 593 N N . SER A 1 82 ? -1.512 -19.156 -11.122 1.00 87.25 82 SER A N 1
ATOM 594 C CA . SER A 1 82 ? -1.215 -17.725 -11.142 1.00 87.25 82 SER A CA 1
ATOM 595 C C . SER A 1 82 ? 0.221 -17.457 -10.707 1.00 87.25 82 SER A C 1
ATOM 597 O O . SER A 1 82 ? 0.710 -18.101 -9.779 1.00 87.25 82 SER A O 1
ATOM 599 N N . LEU A 1 83 ? 0.865 -16.462 -11.317 1.00 85.88 83 LEU A N 1
ATOM 600 C CA . LEU A 1 83 ? 2.125 -15.896 -10.838 1.00 85.88 83 LEU A CA 1
ATOM 601 C C . LEU A 1 83 ? 1.864 -14.484 -10.317 1.00 85.88 83 LEU A C 1
ATOM 603 O O . LEU A 1 83 ? 1.514 -13.603 -11.096 1.00 85.88 83 LEU A O 1
ATOM 607 N N . THR A 1 84 ? 2.065 -14.267 -9.021 1.00 87.50 84 THR A N 1
ATOM 608 C CA . THR A 1 84 ? 2.015 -12.940 -8.393 1.00 87.50 84 THR A CA 1
ATOM 609 C C . THR A 1 84 ? 3.437 -12.449 -8.137 1.00 87.50 84 THR A C 1
ATOM 611 O O . THR A 1 84 ? 4.249 -13.184 -7.578 1.00 87.50 84 THR A O 1
ATOM 614 N N . ILE A 1 85 ? 3.741 -11.207 -8.516 1.00 88.31 85 ILE A N 1
ATOM 615 C CA . ILE A 1 85 ? 5.027 -10.555 -8.245 1.00 88.31 85 ILE A CA 1
ATOM 616 C C . ILE A 1 85 ? 4.766 -9.282 -7.447 1.00 88.31 85 ILE A C 1
ATOM 618 O O . ILE A 1 85 ? 3.988 -8.422 -7.862 1.00 88.31 85 ILE A O 1
ATOM 622 N N . LEU A 1 86 ? 5.454 -9.161 -6.313 1.00 89.50 86 LEU A N 1
ATOM 623 C CA . LEU A 1 86 ? 5.517 -7.943 -5.516 1.00 89.50 86 LEU A CA 1
ATOM 624 C C . LEU A 1 86 ? 6.945 -7.407 -5.566 1.00 89.50 86 LEU A C 1
ATOM 626 O O . LEU A 1 86 ? 7.880 -8.093 -5.155 1.00 89.50 86 LEU A O 1
ATOM 630 N N . ALA A 1 87 ? 7.111 -6.195 -6.080 1.00 87.12 87 ALA A N 1
ATOM 631 C CA . ALA A 1 87 ? 8.399 -5.526 -6.188 1.00 87.12 87 ALA A CA 1
ATOM 632 C C . ALA A 1 87 ? 8.430 -4.304 -5.269 1.00 87.12 87 ALA A C 1
ATOM 634 O O . ALA A 1 87 ? 7.433 -3.602 -5.131 1.00 87.12 87 ALA A O 1
ATOM 635 N N . THR A 1 88 ? 9.579 -4.022 -4.657 1.00 87.12 88 THR A N 1
ATOM 636 C CA . THR A 1 88 ? 9.795 -2.754 -3.949 1.00 87.12 88 THR A CA 1
ATOM 637 C C . THR A 1 88 ? 10.614 -1.816 -4.804 1.00 87.12 88 THR A C 1
ATOM 639 O O . THR A 1 88 ? 11.609 -2.233 -5.395 1.00 87.12 88 THR A O 1
ATOM 642 N N . VAL A 1 89 ? 10.268 -0.541 -4.774 1.00 87.62 89 VAL A N 1
ATOM 643 C CA . VAL A 1 89 ? 10.999 0.517 -5.463 1.00 87.62 89 VAL A CA 1
ATOM 644 C C . VAL A 1 89 ? 11.206 1.687 -4.511 1.00 87.62 89 VAL A C 1
ATOM 646 O O . VAL A 1 89 ? 10.378 1.976 -3.639 1.00 87.62 89 VAL A O 1
ATOM 649 N N . LEU A 1 90 ? 12.365 2.328 -4.626 1.00 85.19 90 LEU A N 1
ATOM 650 C CA . LEU A 1 90 ? 12.654 3.529 -3.863 1.00 85.19 90 LEU A CA 1
ATOM 651 C C . LEU A 1 90 ? 11.921 4.713 -4.491 1.00 85.19 90 LEU A C 1
ATOM 653 O O . LEU A 1 90 ? 11.973 4.911 -5.698 1.00 85.19 90 LEU A O 1
ATOM 657 N N . VAL A 1 91 ? 11.261 5.504 -3.652 1.00 87.44 91 VAL A N 1
ATOM 658 C CA . VAL A 1 91 ? 10.645 6.779 -4.042 1.00 87.44 91 VAL A CA 1
ATOM 659 C C . VAL A 1 91 ? 11.171 7.888 -3.135 1.00 87.44 91 VAL A C 1
ATOM 661 O O . VAL A 1 91 ? 11.784 7.617 -2.097 1.00 87.44 91 VAL A O 1
ATOM 664 N N . ASP A 1 92 ? 10.975 9.141 -3.537 1.00 85.38 92 ASP A N 1
ATOM 665 C CA . ASP A 1 92 ? 11.412 10.335 -2.800 1.00 85.38 92 ASP A CA 1
ATOM 666 C C . ASP A 1 92 ? 12.922 10.383 -2.486 1.00 85.38 92 ASP A C 1
ATOM 668 O O . ASP A 1 92 ? 13.353 11.019 -1.523 1.00 85.38 92 ASP A O 1
ATOM 672 N N . THR A 1 93 ? 13.765 9.714 -3.276 1.00 84.12 93 THR A N 1
ATOM 673 C CA . THR A 1 93 ? 15.230 9.707 -3.089 1.00 84.12 93 THR A CA 1
ATOM 674 C C . THR A 1 93 ? 15.914 10.971 -3.610 1.00 84.12 93 THR A C 1
ATOM 676 O O . THR A 1 93 ? 17.087 11.188 -3.327 1.00 84.12 93 THR A O 1
ATOM 679 N N . GLY A 1 94 ? 15.202 11.792 -4.390 1.00 85.25 94 GLY A N 1
ATOM 680 C CA . GLY A 1 94 ? 15.779 12.900 -5.157 1.00 85.25 94 GLY A CA 1
ATOM 681 C C . GLY A 1 94 ? 16.484 12.456 -6.447 1.00 85.25 94 GLY A C 1
ATOM 682 O O . GLY A 1 94 ? 16.915 13.299 -7.228 1.00 85.25 94 GLY A O 1
ATOM 683 N N . SER A 1 95 ? 16.571 11.148 -6.706 1.00 84.12 95 SER A N 1
ATOM 684 C CA . SER A 1 95 ? 17.168 10.598 -7.920 1.00 84.12 95 SER A CA 1
ATOM 685 C C . SER A 1 95 ? 16.158 10.576 -9.066 1.00 84.12 95 SER A C 1
ATOM 687 O O . SER A 1 95 ? 15.123 9.911 -8.992 1.00 84.12 95 SER A O 1
ATOM 689 N N . ARG A 1 96 ? 16.488 11.251 -10.173 1.00 80.44 96 ARG A N 1
ATOM 690 C CA . ARG A 1 96 ? 15.695 11.180 -11.412 1.00 80.44 96 ARG A CA 1
ATOM 691 C C . ARG A 1 96 ? 15.655 9.760 -11.986 1.00 80.44 96 ARG A C 1
ATOM 693 O O . ARG A 1 96 ? 14.671 9.391 -12.613 1.00 80.44 96 ARG A O 1
ATOM 700 N N . MET A 1 97 ? 16.702 8.968 -11.752 1.00 78.44 97 MET A N 1
ATOM 701 C CA . MET A 1 97 ? 16.748 7.555 -12.129 1.00 78.44 97 MET A CA 1
ATOM 702 C C . MET A 1 97 ? 15.638 6.769 -11.422 1.00 78.44 97 MET A C 1
ATOM 704 O O . MET A 1 97 ? 14.845 6.102 -12.079 1.00 78.44 97 MET A O 1
ATOM 708 N N . ASP A 1 98 ? 15.524 6.914 -10.102 1.00 80.69 98 ASP A N 1
ATOM 709 C CA . ASP A 1 98 ? 14.528 6.182 -9.312 1.00 80.69 98 ASP A CA 1
ATOM 710 C C . ASP A 1 98 ? 13.096 6.584 -9.686 1.00 80.69 98 ASP A C 1
ATOM 712 O O . ASP A 1 98 ? 12.212 5.735 -9.746 1.00 80.69 98 ASP A O 1
ATOM 716 N N . GLN A 1 99 ? 12.874 7.864 -10.006 1.00 82.12 99 GLN A N 1
ATOM 717 C CA . GLN A 1 99 ? 11.581 8.352 -10.496 1.00 82.12 99 GLN A CA 1
ATOM 718 C C . GLN A 1 99 ? 11.186 7.698 -11.825 1.00 82.12 99 GLN A C 1
ATOM 720 O O . GLN A 1 99 ? 10.049 7.263 -11.982 1.00 82.12 99 GLN A O 1
ATOM 725 N N . VAL A 1 100 ? 12.122 7.593 -12.771 1.00 81.88 100 VAL A N 1
ATOM 726 C CA . VAL A 1 100 ? 11.865 6.944 -14.066 1.00 81.88 100 VAL A CA 1
ATOM 727 C C . VAL A 1 100 ? 11.595 5.451 -13.885 1.00 81.88 100 VAL A C 1
ATOM 729 O O . VAL A 1 100 ? 10.659 4.928 -14.482 1.00 81.88 100 VAL A O 1
ATOM 732 N N . ILE A 1 101 ? 12.358 4.774 -13.021 1.00 80.56 101 ILE A N 1
ATOM 733 C CA . ILE A 1 101 ? 12.125 3.363 -12.682 1.00 80.56 101 ILE A CA 1
ATOM 734 C C . ILE A 1 101 ? 10.728 3.179 -12.076 1.00 80.56 101 ILE A C 1
ATOM 736 O O . ILE A 1 101 ? 10.011 2.252 -12.454 1.00 80.56 101 ILE A O 1
ATOM 740 N N . PHE A 1 102 ? 10.337 4.056 -11.148 1.00 84.19 102 PHE A N 1
ATOM 741 C CA . PHE A 1 102 ? 9.025 4.016 -10.512 1.00 84.19 102 PHE A CA 1
ATOM 742 C C . PHE A 1 102 ? 7.894 4.126 -11.538 1.00 84.19 102 PHE A C 1
ATOM 744 O O . PHE A 1 102 ? 7.031 3.252 -11.567 1.00 84.19 102 PHE A O 1
ATOM 751 N N . GLU A 1 103 ? 7.915 5.144 -12.401 1.00 86.00 103 GLU A N 1
ATOM 752 C CA . GLU A 1 103 ? 6.854 5.369 -13.393 1.00 86.00 103 GLU A CA 1
ATOM 753 C C . GLU A 1 103 ? 6.760 4.236 -14.432 1.00 86.00 103 GLU A C 1
ATOM 755 O O . GLU A 1 103 ? 5.661 3.821 -14.804 1.00 86.00 103 GLU A O 1
ATOM 760 N N . GLU A 1 104 ? 7.891 3.655 -14.837 1.00 82.00 104 GLU A N 1
ATOM 761 C CA . GLU A 1 104 ? 7.927 2.513 -15.759 1.00 82.00 104 GLU A CA 1
ATOM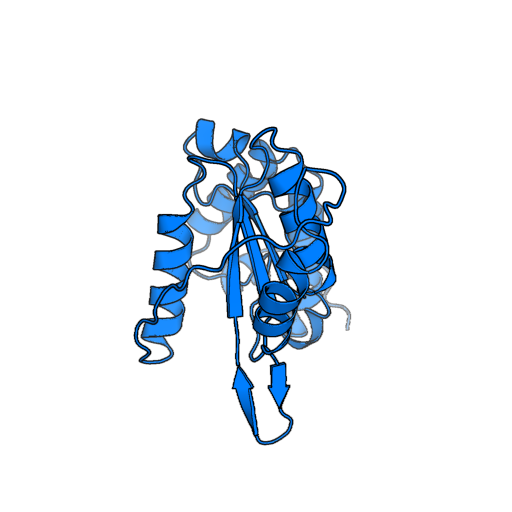 762 C C . GLU A 1 104 ? 7.246 1.265 -15.157 1.00 82.00 104 GLU A C 1
ATOM 764 O O . GLU A 1 104 ? 6.375 0.629 -15.769 1.00 82.00 104 GLU A O 1
ATOM 769 N N . PHE A 1 105 ? 7.586 0.928 -13.907 1.00 85.19 105 PHE A N 1
ATOM 770 C CA . PHE A 1 105 ? 6.949 -0.192 -13.214 1.00 85.19 105 PHE A CA 1
ATOM 771 C C . PHE A 1 105 ? 5.492 0.094 -12.862 1.00 85.19 105 PHE A C 1
ATOM 773 O O . PHE A 1 105 ? 4.671 -0.823 -12.900 1.00 85.19 105 PHE A O 1
ATOM 780 N N . LYS A 1 106 ? 5.149 1.349 -12.571 1.00 88.12 106 LYS A N 1
ATOM 781 C CA . LYS A 1 106 ? 3.777 1.796 -12.326 1.00 88.12 106 LYS A CA 1
ATOM 782 C C . LYS A 1 106 ? 2.880 1.571 -13.546 1.00 88.12 106 LYS A C 1
ATOM 784 O O . LYS A 1 106 ? 1.770 1.050 -13.417 1.00 88.12 106 LYS A O 1
ATOM 789 N N . GLY A 1 107 ? 3.376 1.884 -14.745 1.00 86.81 107 GLY A N 1
ATOM 790 C CA . GLY A 1 107 ? 2.670 1.615 -16.002 1.00 86.81 107 GLY A CA 1
ATOM 791 C C . GLY A 1 107 ? 2.350 0.127 -16.191 1.00 86.81 107 GLY A C 1
ATOM 792 O O . GLY A 1 107 ? 1.235 -0.232 -16.579 1.00 86.81 107 GLY A O 1
ATOM 793 N N . THR A 1 108 ? 3.300 -0.736 -15.824 1.00 86.19 108 THR A N 1
ATOM 794 C CA . THR A 1 108 ? 3.209 -2.201 -15.962 1.00 86.19 108 THR A CA 1
ATOM 795 C C . THR A 1 108 ? 2.382 -2.867 -14.846 1.00 86.19 108 THR A C 1
ATOM 797 O O . THR A 1 108 ? 1.728 -3.900 -15.051 1.00 86.19 108 THR A O 1
ATOM 800 N N . GLY A 1 109 ? 2.412 -2.284 -13.648 1.00 89.00 109 GLY A N 1
ATOM 801 C CA . GLY A 1 109 ? 1.763 -2.780 -12.441 1.00 89.00 109 GLY A CA 1
ATOM 802 C C . GLY A 1 109 ? 0.248 -2.616 -12.444 1.00 89.00 109 GLY A C 1
ATOM 803 O O . GLY A 1 109 ? -0.341 -1.885 -13.238 1.00 89.00 109 GLY A O 1
ATOM 804 N N . ASN A 1 110 ? -0.410 -3.334 -11.541 1.00 92.62 110 ASN A N 1
ATOM 805 C CA . ASN A 1 110 ? -1.849 -3.204 -11.302 1.00 92.62 110 ASN A CA 1
ATOM 806 C C . ASN A 1 110 ? -2.202 -3.044 -9.816 1.00 92.62 110 ASN A C 1
ATOM 808 O O . ASN A 1 110 ? -3.380 -2.900 -9.496 1.00 92.62 110 ASN A O 1
ATOM 812 N N . MET A 1 111 ? -1.213 -3.051 -8.923 1.00 95.19 111 MET A N 1
ATOM 813 C CA . MET A 1 111 ? -1.351 -2.631 -7.530 1.00 95.19 111 MET A CA 1
ATOM 814 C C . MET A 1 111 ? -0.170 -1.743 -7.155 1.00 95.19 111 MET A C 1
ATOM 816 O O . MET A 1 111 ? 0.967 -2.026 -7.527 1.00 95.19 111 MET A O 1
ATOM 820 N N . GLU A 1 112 ? -0.457 -0.678 -6.420 1.00 95.00 112 GLU A N 1
ATOM 821 C CA . GLU A 1 112 ? 0.517 0.289 -5.934 1.00 95.00 112 GLU A CA 1
ATOM 822 C C . GLU A 1 112 ? 0.281 0.504 -4.442 1.00 95.00 112 GLU A C 1
ATOM 824 O O . GLU A 1 112 ? -0.799 0.921 -4.029 1.00 95.00 112 GLU A O 1
ATOM 829 N N . LEU A 1 113 ? 1.292 0.220 -3.628 1.00 94.94 113 LEU A N 1
ATOM 830 C CA . LEU A 1 113 ? 1.315 0.507 -2.201 1.00 94.94 113 LEU A CA 1
ATOM 831 C C . LEU A 1 113 ? 2.405 1.540 -1.946 1.00 94.94 113 LEU A C 1
ATOM 833 O O . LEU A 1 113 ? 3.588 1.247 -2.115 1.00 94.94 113 LEU A O 1
ATOM 837 N N . VAL A 1 114 ? 2.027 2.741 -1.531 1.00 94.69 114 VAL A N 1
ATOM 838 C CA . VAL A 1 114 ? 2.981 3.833 -1.331 1.00 94.69 114 VAL A CA 1
ATOM 839 C C . VAL A 1 114 ? 3.168 4.089 0.154 1.00 94.69 114 VAL A C 1
ATOM 841 O O . VAL A 1 114 ? 2.198 4.296 0.873 1.00 94.69 114 VAL A O 1
ATOM 844 N N . LEU A 1 115 ? 4.413 4.080 0.626 1.00 94.69 115 LEU A N 1
ATOM 845 C CA . LEU A 1 115 ? 4.752 4.449 1.997 1.00 94.69 115 LEU A CA 1
ATOM 846 C C . LEU A 1 115 ? 5.124 5.930 2.084 1.00 94.69 115 LEU A C 1
ATOM 848 O O . LEU A 1 115 ? 5.769 6.474 1.192 1.00 94.69 115 LEU A O 1
ATOM 852 N N . SER A 1 116 ? 4.758 6.572 3.188 1.00 93.62 116 SER A N 1
ATOM 853 C CA . SER A 1 116 ? 5.016 7.983 3.453 1.00 93.62 116 SER A CA 1
ATOM 854 C C . SER A 1 116 ? 6.201 8.164 4.400 1.00 93.62 116 SER A C 1
ATOM 856 O O . SER A 1 116 ? 6.236 7.610 5.502 1.00 93.62 116 SER A O 1
ATOM 858 N N . ARG A 1 117 ? 7.164 8.998 3.987 1.00 92.44 117 ARG A N 1
ATOM 859 C CA . ARG A 1 117 ? 8.278 9.432 4.845 1.00 92.44 117 ARG A CA 1
ATOM 860 C C . ARG A 1 117 ? 7.773 10.215 6.056 1.00 92.44 117 ARG A C 1
ATOM 862 O O . ARG A 1 117 ? 8.266 9.994 7.158 1.00 92.44 117 ARG A O 1
ATOM 869 N N . ASP A 1 118 ? 6.791 11.088 5.855 1.00 92.50 118 ASP A N 1
ATOM 870 C CA . ASP A 1 118 ? 6.257 11.960 6.902 1.00 92.50 118 ASP A CA 1
ATOM 871 C C . ASP A 1 118 ? 5.588 11.137 8.001 1.00 92.50 118 ASP A C 1
ATOM 873 O O . ASP A 1 118 ? 5.897 11.307 9.179 1.00 92.50 118 ASP A O 1
ATOM 877 N N . VAL A 1 119 ? 4.751 10.168 7.620 1.00 94.25 119 VAL A N 1
ATOM 878 C CA . VAL A 1 119 ? 4.122 9.239 8.569 1.00 94.25 119 VAL A CA 1
ATOM 879 C C . VAL A 1 119 ? 5.179 8.417 9.317 1.00 94.25 119 VAL A C 1
ATOM 881 O O . VAL A 1 119 ? 5.138 8.324 10.545 1.00 94.25 119 VAL A O 1
ATOM 884 N N . ALA A 1 120 ? 6.171 7.880 8.596 1.00 93.88 120 ALA A N 1
ATOM 885 C CA . ALA A 1 120 ? 7.246 7.089 9.192 1.00 93.88 120 ALA A CA 1
ATOM 886 C C . ALA A 1 120 ? 8.093 7.900 10.190 1.00 93.88 120 ALA A C 1
ATOM 888 O O . ALA A 1 120 ? 8.464 7.385 11.245 1.00 93.88 120 ALA A O 1
ATOM 889 N N . SER A 1 121 ? 8.368 9.176 9.895 1.00 93.56 121 SER A N 1
ATOM 890 C CA . SER A 1 121 ? 9.118 10.080 10.783 1.00 93.56 121 SER A CA 1
ATOM 891 C C . SER A 1 121 ? 8.425 10.297 12.131 1.00 93.56 121 SER A C 1
ATOM 893 O O . SER A 1 121 ? 9.088 10.450 13.155 1.00 93.56 121 SER A O 1
ATOM 895 N N . GLN A 1 122 ? 7.091 10.227 12.140 1.00 95.19 122 GLN A N 1
ATOM 896 C CA . GLN A 1 122 ? 6.252 10.328 13.334 1.00 95.19 122 GLN A CA 1
ATOM 897 C C . GLN A 1 122 ? 6.088 8.981 14.053 1.00 95.19 122 GLN A C 1
ATOM 899 O O . GLN A 1 122 ? 5.326 8.885 15.011 1.00 95.19 122 GLN A O 1
ATOM 904 N N . ARG A 1 123 ? 6.803 7.937 13.604 1.00 94.12 123 ARG A N 1
ATOM 905 C CA . ARG A 1 123 ? 6.763 6.566 14.139 1.00 94.12 123 ARG A CA 1
ATOM 906 C C . ARG A 1 123 ? 5.373 5.924 14.099 1.00 94.12 123 ARG A C 1
ATOM 908 O O . ARG A 1 123 ? 5.080 5.043 14.903 1.00 94.12 123 ARG A O 1
ATOM 915 N N . ILE A 1 124 ? 4.532 6.338 13.156 1.00 93.69 124 ILE A N 1
ATOM 916 C CA . ILE A 1 124 ? 3.223 5.724 12.927 1.00 93.69 124 ILE A CA 1
ATOM 917 C C . ILE A 1 124 ? 3.398 4.622 11.885 1.00 93.69 124 ILE A C 1
ATOM 919 O O . ILE A 1 124 ? 3.896 4.870 10.786 1.00 93.69 124 ILE A O 1
ATOM 923 N N . PHE A 1 125 ? 2.991 3.402 12.233 1.00 91.81 125 PHE A N 1
ATOM 924 C CA . PHE A 1 125 ? 3.095 2.235 11.362 1.00 91.81 125 PHE A CA 1
ATOM 925 C C . PHE A 1 125 ? 1.756 1.487 11.275 1.00 91.81 125 PHE A C 1
ATOM 927 O O . PHE A 1 125 ? 1.071 1.380 12.289 1.00 91.81 125 PHE A O 1
ATOM 934 N N . PRO A 1 126 ? 1.388 0.946 10.097 1.00 92.56 126 PRO A N 1
ATOM 935 C CA . PRO A 1 126 ? 2.116 1.019 8.825 1.00 92.56 126 PRO A CA 1
ATOM 936 C C . PRO A 1 126 ? 2.140 2.446 8.252 1.00 92.56 126 PRO A C 1
ATOM 938 O O . PRO A 1 126 ? 1.122 3.131 8.234 1.00 92.56 126 PRO A O 1
ATOM 941 N N . ALA A 1 127 ? 3.308 2.894 7.780 1.00 94.12 127 ALA A N 1
ATOM 942 C CA . ALA A 1 127 ? 3.528 4.264 7.312 1.00 94.12 127 ALA A CA 1
ATOM 943 C C . ALA A 1 127 ? 2.994 4.466 5.885 1.00 94.12 127 ALA A C 1
ATOM 945 O O . ALA A 1 127 ? 3.760 4.692 4.955 1.00 94.12 127 ALA A O 1
ATOM 946 N N . LEU A 1 128 ? 1.689 4.295 5.698 1.00 93.44 128 LEU A N 1
ATOM 947 C CA . LEU A 1 128 ? 1.022 4.263 4.400 1.00 93.44 128 LEU A CA 1
ATOM 948 C C . LEU A 1 128 ? 0.673 5.670 3.893 1.00 93.44 128 LEU A C 1
ATOM 950 O O . LEU A 1 128 ? 0.335 6.551 4.670 1.00 93.44 128 LEU A O 1
ATOM 954 N N . ASP A 1 129 ? 0.693 5.876 2.581 1.00 93.94 129 ASP A N 1
ATOM 955 C CA . ASP A 1 129 ? -0.017 6.974 1.928 1.00 93.94 129 ASP A CA 1
ATOM 956 C C . ASP A 1 129 ? -1.289 6.409 1.286 1.00 93.94 129 ASP A C 1
ATOM 958 O O . ASP A 1 129 ? -1.250 5.794 0.218 1.00 93.94 129 ASP A O 1
ATOM 962 N N . ILE A 1 130 ? -2.421 6.577 1.972 1.00 94.69 130 ILE A N 1
ATOM 963 C CA . ILE A 1 130 ? -3.716 6.019 1.554 1.00 94.69 130 ILE A CA 1
ATOM 964 C C . ILE A 1 130 ? -4.153 6.597 0.204 1.00 94.69 130 ILE A C 1
ATOM 966 O O . ILE A 1 130 ? -4.709 5.875 -0.615 1.00 94.69 130 ILE A O 1
ATOM 970 N N . SER A 1 131 ? -3.872 7.878 -0.041 1.00 92.44 131 SER A N 1
ATOM 971 C CA . SER A 1 131 ? -4.303 8.584 -1.252 1.00 92.44 131 SER A CA 1
ATOM 972 C C . SER A 1 131 ? -3.564 8.114 -2.508 1.00 92.44 131 SER A C 1
ATOM 974 O O . SER A 1 131 ? -4.143 8.066 -3.592 1.00 92.44 131 SER A O 1
ATOM 976 N N . LYS A 1 132 ? -2.291 7.730 -2.358 1.00 93.12 132 LYS A N 1
ATOM 977 C CA . LYS A 1 132 ? -1.438 7.250 -3.455 1.00 93.12 132 LYS A CA 1
ATOM 978 C C . LYS A 1 132 ? -1.456 5.732 -3.624 1.00 93.12 132 LYS A C 1
ATOM 980 O O . LYS A 1 132 ? -0.875 5.226 -4.577 1.00 93.12 132 LYS A O 1
ATOM 985 N N . SER A 1 133 ? -2.085 5.007 -2.703 1.00 95.06 133 SER A N 1
ATOM 986 C CA . SER A 1 133 ? -2.141 3.547 -2.730 1.00 95.06 133 SER A CA 1
ATOM 987 C C . SER A 1 133 ? -3.438 3.070 -3.376 1.00 95.06 133 SER A C 1
ATOM 989 O O . SER A 1 133 ? -4.520 3.535 -3.026 1.00 95.06 133 SER A O 1
ATOM 991 N N . SER A 1 134 ? -3.353 2.137 -4.323 1.00 94.88 134 SER A N 1
ATOM 992 C CA . SER A 1 134 ? -4.529 1.647 -5.046 1.00 94.88 134 SER A CA 1
ATOM 993 C C . SER A 1 134 ? -4.330 0.263 -5.665 1.00 94.88 134 SER A C 1
ATOM 995 O O . SER A 1 134 ? -3.228 -0.287 -5.726 1.00 94.88 134 SER A O 1
ATOM 997 N N . THR A 1 135 ? -5.421 -0.342 -6.130 1.00 95.44 135 THR A N 1
ATOM 998 C CA . THR A 1 135 ? -5.400 -1.567 -6.934 1.00 95.44 135 THR A CA 1
ATOM 999 C C . THR A 1 135 ? -6.409 -1.447 -8.068 1.00 95.44 135 THR A C 1
ATOM 1001 O O . THR A 1 135 ? -7.557 -1.067 -7.851 1.00 95.44 135 THR A O 1
ATOM 1004 N N . ARG A 1 136 ? -5.982 -1.748 -9.299 1.00 93.62 136 ARG A N 1
ATOM 1005 C CA . ARG A 1 136 ? -6.852 -1.705 -10.481 1.00 93.62 136 ARG A CA 1
ATOM 1006 C C . ARG A 1 136 ? -7.851 -2.863 -10.431 1.00 93.62 136 ARG A C 1
ATOM 1008 O O . ARG A 1 136 ? -7.457 -3.995 -10.160 1.00 93.62 136 ARG A O 1
ATOM 1015 N N . ARG A 1 137 ? -9.109 -2.584 -10.782 1.00 91.50 137 ARG A N 1
ATOM 1016 C CA . ARG A 1 137 ? -10.229 -3.545 -10.777 1.00 91.50 137 ARG A CA 1
ATOM 1017 C C . ARG A 1 137 ? -10.408 -4.289 -9.451 1.00 91.50 137 ARG A C 1
ATOM 1019 O O . ARG A 1 137 ? -10.594 -5.505 -9.417 1.00 91.50 137 ARG A O 1
ATOM 1026 N N . GLU A 1 138 ? -10.304 -3.565 -8.346 1.00 92.56 138 GLU A N 1
ATOM 1027 C CA . GLU A 1 138 ? -10.434 -4.139 -7.007 1.00 92.56 138 GLU A CA 1
ATOM 1028 C C . GLU A 1 138 ? -11.819 -4.717 -6.699 1.00 92.56 138 GLU A C 1
ATOM 1030 O O . GLU A 1 138 ? -11.941 -5.572 -5.828 1.00 92.56 138 GLU A O 1
ATOM 1035 N N . GLU A 1 139 ? -12.852 -4.318 -7.441 1.00 92.19 139 GLU A N 1
ATOM 1036 C CA . GLU A 1 139 ? -14.193 -4.901 -7.376 1.00 92.19 139 GLU A CA 1
ATOM 1037 C C . GLU A 1 139 ? -14.228 -6.395 -7.733 1.00 92.19 139 GLU A C 1
ATOM 1039 O O . GLU A 1 139 ? -15.195 -7.077 -7.410 1.00 92.19 139 GLU A O 1
ATOM 1044 N N . LEU A 1 140 ? -13.179 -6.911 -8.383 1.00 90.75 140 LEU A N 1
ATOM 1045 C CA . LEU A 1 140 ? -13.008 -8.340 -8.653 1.00 90.75 140 LEU A CA 1
ATOM 1046 C C . LEU A 1 140 ? -12.368 -9.096 -7.480 1.00 90.75 140 LEU A C 1
ATOM 1048 O O . LEU A 1 140 ? -12.384 -10.323 -7.466 1.00 90.75 140 LEU A O 1
ATOM 1052 N N . LEU A 1 141 ? -11.750 -8.374 -6.543 1.00 90.56 141 LEU A N 1
ATOM 1053 C CA . LEU A 1 141 ? -10.989 -8.930 -5.421 1.00 90.56 141 LEU A CA 1
ATOM 1054 C C . LEU A 1 141 ? -11.737 -8.811 -4.094 1.00 90.56 141 LEU A C 1
ATOM 1056 O O . LEU A 1 141 ? -11.485 -9.576 -3.167 1.00 90.56 141 LEU A O 1
ATOM 1060 N N . LEU A 1 142 ? -12.614 -7.817 -3.991 1.00 91.38 142 LEU A N 1
ATOM 1061 C CA . LEU A 1 142 ? -13.359 -7.501 -2.786 1.00 91.38 142 LEU A CA 1
ATOM 1062 C C . LEU A 1 142 ? -14.765 -8.092 -2.849 1.00 91.38 142 LEU A C 1
ATOM 1064 O O . LEU A 1 142 ? -15.394 -8.150 -3.905 1.00 91.38 142 LEU A O 1
ATOM 1068 N N . ASP A 1 143 ? -15.280 -8.479 -1.686 1.00 90.31 143 ASP A N 1
ATOM 1069 C CA . ASP A 1 143 ? -16.676 -8.878 -1.547 1.00 90.31 143 ASP A CA 1
ATOM 1070 C C . ASP A 1 143 ? -17.591 -7.683 -1.860 1.00 90.31 143 ASP A C 1
ATOM 1072 O O . ASP A 1 143 ? -17.425 -6.587 -1.308 1.00 90.31 143 ASP A O 1
ATOM 1076 N N . ARG A 1 144 ? -18.584 -7.912 -2.727 1.00 90.38 144 ARG A N 1
ATOM 1077 C CA . ARG A 1 144 ? -19.589 -6.917 -3.122 1.00 90.38 144 ARG A CA 1
ATOM 1078 C C . ARG A 1 144 ? -20.286 -6.304 -1.912 1.00 90.38 144 ARG A C 1
ATOM 1080 O O . ARG A 1 144 ? -20.516 -5.101 -1.916 1.00 90.38 144 ARG A O 1
ATOM 1087 N N . LYS A 1 145 ? -20.525 -7.091 -0.856 1.00 90.50 145 LYS A N 1
ATOM 1088 C CA . LYS A 1 145 ? -21.138 -6.626 0.399 1.00 90.50 145 LYS A CA 1
ATOM 1089 C C . LYS A 1 145 ? -20.370 -5.467 1.045 1.00 90.50 145 LYS A C 1
ATOM 1091 O O . LYS A 1 145 ? -20.958 -4.621 1.713 1.00 90.50 145 LYS A O 1
ATOM 1096 N N . TYR A 1 146 ? -19.048 -5.444 0.892 1.00 90.75 146 TYR A N 1
ATOM 1097 C CA . TYR A 1 146 ? -18.182 -4.472 1.557 1.00 90.75 146 TYR A CA 1
ATOM 1098 C C . TYR A 1 146 ? -17.620 -3.409 0.615 1.00 90.75 146 TYR A C 1
ATOM 1100 O O . TYR A 1 146 ? -16.993 -2.464 1.093 1.00 90.75 146 TYR A O 1
ATOM 1108 N N . LEU A 1 147 ? -17.830 -3.531 -0.697 1.00 91.31 147 LEU A N 1
ATOM 1109 C CA . LEU A 1 147 ? -17.178 -2.688 -1.697 1.00 91.31 147 LEU A CA 1
ATOM 1110 C C . LEU A 1 147 ? -17.453 -1.195 -1.471 1.00 91.31 147 LEU A C 1
ATOM 1112 O O . LEU A 1 147 ? -16.516 -0.394 -1.423 1.00 91.31 147 LEU A O 1
ATOM 1116 N N . ASP A 1 148 ? -18.713 -0.816 -1.266 1.00 91.88 148 ASP A N 1
ATOM 1117 C CA . ASP A 1 148 ? -19.082 0.590 -1.080 1.00 91.88 148 ASP A CA 1
ATOM 1118 C C . ASP A 1 148 ? -18.621 1.143 0.266 1.00 91.88 148 ASP A C 1
ATOM 1120 O O . ASP A 1 148 ? -18.154 2.282 0.342 1.00 91.88 148 ASP A O 1
ATOM 1124 N N . LYS A 1 149 ? -18.625 0.306 1.308 1.00 93.88 149 LYS A N 1
ATOM 1125 C CA . LYS A 1 149 ? -18.090 0.646 2.633 1.00 93.88 149 LYS A CA 1
ATOM 1126 C C . LYS A 1 149 ? -16.579 0.869 2.587 1.00 93.88 149 LYS A C 1
ATOM 1128 O O . LYS A 1 149 ? -16.087 1.853 3.136 1.00 93.88 149 LYS A O 1
ATOM 1133 N N . ILE A 1 150 ? -15.844 0.017 1.871 1.00 94.44 150 ILE A N 1
ATOM 1134 C CA . ILE A 1 150 ? -14.401 0.173 1.642 1.00 94.44 150 ILE A CA 1
ATOM 1135 C C . ILE A 1 150 ? -14.125 1.462 0.861 1.00 94.44 150 ILE A C 1
ATOM 1137 O O . ILE A 1 150 ? -13.259 2.245 1.252 1.00 94.44 150 ILE A O 1
ATOM 1141 N N . ARG A 1 151 ? -14.882 1.736 -0.207 1.00 92.94 151 ARG A N 1
ATOM 1142 C CA . ARG A 1 151 ? -14.741 2.976 -0.989 1.00 92.94 151 ARG A CA 1
ATOM 1143 C C . ARG A 1 151 ? -15.040 4.217 -0.153 1.00 92.94 151 ARG A C 1
ATOM 1145 O O . ARG A 1 151 ? -14.295 5.191 -0.234 1.00 92.94 151 ARG A O 1
ATOM 1152 N N . ALA A 1 152 ? -16.094 4.191 0.660 1.00 92.44 152 ALA A N 1
ATOM 1153 C CA . ALA A 1 152 ? -16.438 5.281 1.566 1.00 92.44 152 ALA A CA 1
ATOM 1154 C C . ALA A 1 152 ? -15.328 5.526 2.596 1.00 92.44 152 ALA A C 1
ATOM 1156 O O . ALA A 1 152 ? -14.871 6.662 2.732 1.00 92.44 152 ALA A O 1
ATOM 1157 N N . LEU A 1 153 ? -14.832 4.462 3.237 1.00 94.50 153 LEU A N 1
ATOM 1158 C CA . LEU A 1 153 ? -13.714 4.528 4.177 1.00 94.50 153 LEU A CA 1
ATOM 1159 C C . LEU A 1 153 ? -12.475 5.152 3.526 1.00 94.50 153 LEU A C 1
ATOM 1161 O O . LEU A 1 153 ? -11.879 6.075 4.077 1.00 94.50 153 LEU A O 1
ATOM 1165 N N . ARG A 1 154 ? -12.104 4.698 2.326 1.00 93.00 154 ARG A N 1
ATOM 1166 C CA . ARG A 1 154 ? -10.941 5.233 1.608 1.00 93.00 154 ARG A CA 1
ATOM 1167 C C . ARG A 1 154 ? -11.111 6.679 1.187 1.00 93.00 154 ARG A C 1
ATOM 1169 O O . ARG A 1 154 ? -10.157 7.434 1.310 1.00 93.00 154 ARG A O 1
ATOM 1176 N N . ARG A 1 155 ? -12.295 7.082 0.714 1.00 92.88 155 ARG A N 1
ATOM 1177 C CA . ARG A 1 155 ? -12.569 8.491 0.392 1.00 92.88 155 ARG A CA 1
ATOM 1178 C C . ARG A 1 155 ? -12.443 9.372 1.632 1.00 92.88 155 ARG A C 1
ATOM 1180 O O . ARG A 1 155 ? -11.813 10.420 1.556 1.00 92.88 155 ARG A O 1
ATOM 1187 N N . ALA A 1 156 ? -12.983 8.926 2.767 1.00 93.94 156 ALA A N 1
ATOM 1188 C CA . ALA A 1 156 ? -12.893 9.658 4.025 1.00 93.94 156 ALA A CA 1
ATOM 1189 C C . ALA A 1 156 ? -11.438 9.803 4.502 1.00 93.94 156 ALA A C 1
ATOM 1191 O O . ALA A 1 156 ? -11.006 10.904 4.825 1.00 93.94 156 ALA A O 1
ATOM 1192 N N . LEU A 1 157 ? -10.664 8.714 4.500 1.00 94.88 157 LEU A N 1
ATOM 1193 C CA . LEU A 1 157 ? -9.270 8.729 4.954 1.00 94.88 157 LEU A CA 1
ATOM 1194 C C . LEU A 1 157 ? -8.324 9.419 3.960 1.00 94.88 157 LEU A C 1
ATOM 1196 O O . LEU A 1 157 ? -7.405 10.118 4.375 1.00 94.88 157 LEU A O 1
ATOM 1200 N N . GLY A 1 158 ? -8.538 9.228 2.658 1.00 92.19 158 GLY A N 1
ATOM 1201 C CA . GLY A 1 158 ? -7.724 9.805 1.586 1.00 92.19 158 GLY A CA 1
ATOM 1202 C C . GLY A 1 158 ? -7.978 11.295 1.344 1.00 92.19 158 GLY A C 1
ATOM 1203 O O . GLY A 1 158 ? -7.133 11.952 0.748 1.00 92.19 158 GLY A O 1
ATOM 1204 N N . GLY A 1 159 ? -9.109 11.833 1.816 1.00 91.75 159 GLY A N 1
ATOM 1205 C CA . GLY A 1 159 ? -9.378 13.274 1.831 1.00 91.75 159 GLY A CA 1
ATOM 1206 C C . GLY A 1 159 ? -8.635 14.035 2.937 1.00 91.75 159 GLY A C 1
ATOM 1207 O O . GLY A 1 159 ? -8.583 15.263 2.902 1.00 91.75 159 GLY A O 1
ATOM 1208 N N . LEU A 1 160 ? -8.058 13.325 3.912 1.00 93.75 160 LEU A N 1
ATOM 1209 C CA . LEU A 1 160 ? -7.238 13.906 4.976 1.00 93.75 160 LEU A CA 1
ATOM 1210 C C . LEU A 1 160 ? -5.778 14.039 4.534 1.00 93.75 160 LEU A C 1
ATOM 1212 O O . LEU A 1 160 ? -5.323 13.397 3.586 1.00 93.75 160 LEU A O 1
ATOM 1216 N N . LYS A 1 161 ? -4.994 14.828 5.278 1.00 91.88 161 LYS A N 1
ATOM 1217 C CA . LYS A 1 161 ? -3.535 14.824 5.107 1.00 91.88 161 LYS A CA 1
ATOM 1218 C C . LYS A 1 161 ? -2.978 13.422 5.406 1.00 91.88 161 LYS A C 1
ATOM 1220 O O . LYS A 1 161 ? -3.483 12.773 6.324 1.00 91.88 161 LYS A O 1
ATOM 1225 N N . PRO A 1 162 ? -1.898 12.968 4.737 1.00 90.75 162 PRO A N 1
ATOM 1226 C CA . PRO A 1 162 ? -1.385 11.600 4.889 1.00 90.75 162 PRO A CA 1
ATOM 1227 C C . PRO A 1 162 ? -1.150 11.164 6.343 1.00 90.75 162 PRO A C 1
ATOM 1229 O O . PRO A 1 162 ? -1.496 10.046 6.724 1.00 90.75 162 PRO A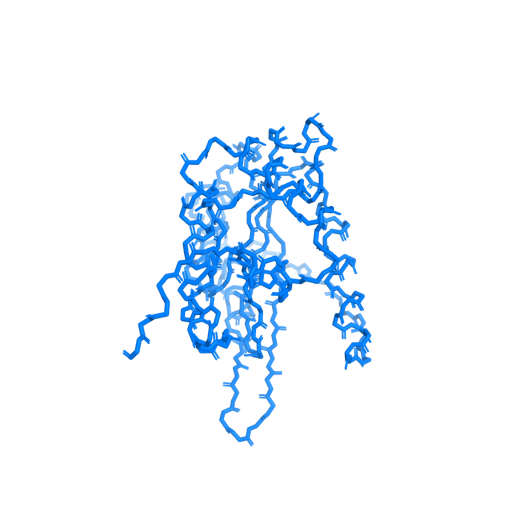 O 1
ATOM 1232 N N . LEU A 1 163 ? -0.613 12.063 7.175 1.00 94.00 163 LEU A N 1
ATOM 1233 C CA . LEU A 1 163 ? -0.387 11.818 8.600 1.00 94.00 163 LEU A CA 1
ATOM 1234 C C . LEU A 1 163 ? -1.685 11.592 9.382 1.00 94.00 163 LEU A C 1
ATOM 1236 O O . LEU A 1 163 ? -1.776 10.648 10.165 1.00 94.00 163 LEU A O 1
ATOM 1240 N N . GLU A 1 164 ? -2.677 12.450 9.167 1.00 95.19 164 GLU A N 1
ATOM 1241 C CA . GLU A 1 164 ? -3.971 12.401 9.85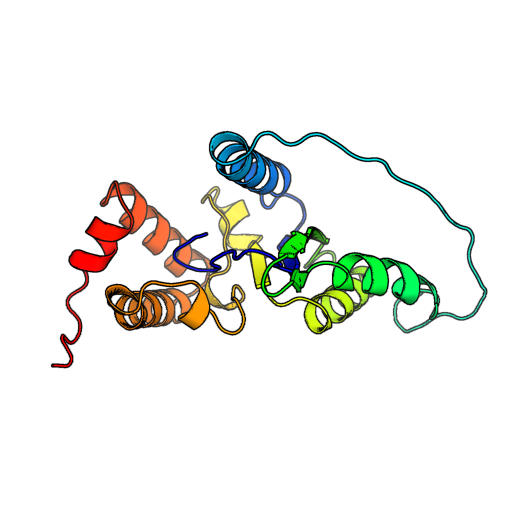0 1.00 95.19 164 GLU A CA 1
ATOM 1242 C C . GLU A 1 164 ? -4.779 11.184 9.398 1.00 95.19 164 GLU A C 1
ATOM 1244 O O . GLU A 1 164 ? -5.266 10.427 10.235 1.00 95.19 164 GLU A O 1
ATOM 1249 N N . GLY A 1 165 ? -4.851 10.941 8.085 1.00 95.19 165 GLY A N 1
ATOM 1250 C CA . GLY A 1 165 ? -5.543 9.786 7.518 1.00 95.19 165 GLY A CA 1
ATOM 1251 C C . GLY A 1 165 ? -4.953 8.463 8.001 1.00 95.19 165 GLY A C 1
ATOM 1252 O O . GLY A 1 165 ? -5.691 7.561 8.391 1.00 95.19 165 GLY A O 1
ATOM 1253 N N . THR A 1 166 ? -3.623 8.358 8.062 1.00 94.81 166 THR A N 1
ATOM 1254 C CA . TH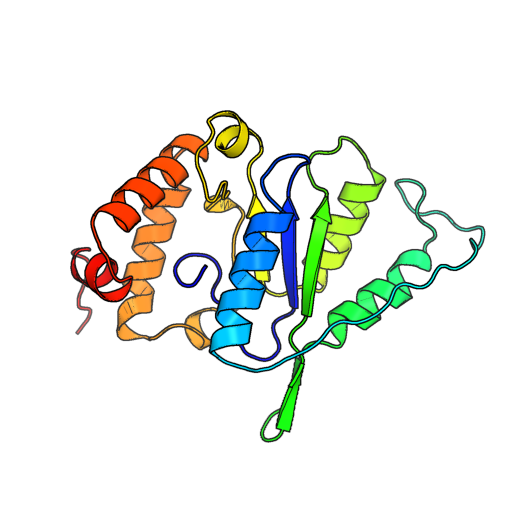R A 1 166 ? -2.969 7.130 8.538 1.00 94.81 166 THR A CA 1
ATOM 1255 C C . THR A 1 166 ? -3.116 6.944 10.037 1.00 94.81 166 THR A C 1
ATOM 1257 O O . THR A 1 166 ? -3.403 5.837 10.482 1.00 94.81 166 THR A O 1
ATOM 1260 N N . ARG A 1 167 ? -2.990 8.016 10.828 1.00 95.94 167 ARG A N 1
ATOM 1261 C CA . ARG A 1 167 ? -3.271 7.952 12.267 1.00 95.94 167 ARG A CA 1
ATOM 1262 C C . ARG A 1 167 ? -4.699 7.484 12.514 1.00 95.94 167 ARG A C 1
ATOM 1264 O O . ARG A 1 167 ? -4.911 6.578 13.311 1.00 95.94 167 ARG A O 1
ATOM 1271 N N . LYS A 1 168 ? -5.661 8.038 11.772 1.00 95.88 168 LYS A N 1
ATOM 1272 C CA . LYS A 1 168 ? -7.061 7.652 11.910 1.00 95.88 168 LYS A CA 1
ATOM 1273 C C . LYS A 1 168 ? -7.309 6.203 11.510 1.00 95.88 168 LYS A C 1
ATOM 1275 O O . LYS A 1 168 ? -8.076 5.512 12.172 1.00 95.88 168 LYS A O 1
ATOM 1280 N N . LEU A 1 169 ? -6.647 5.732 10.455 1.00 95.00 169 LEU A N 1
ATOM 1281 C CA . LEU A 1 169 ? -6.677 4.324 10.072 1.00 95.00 169 LEU A CA 1
ATOM 1282 C C . LEU A 1 169 ? -6.149 3.431 11.202 1.00 95.00 169 LEU A C 1
ATOM 1284 O O . LEU A 1 169 ? -6.804 2.450 11.533 1.00 95.00 169 LEU A O 1
ATOM 1288 N N . VAL A 1 170 ? -5.006 3.772 11.803 1.00 94.62 170 VAL A N 1
ATOM 1289 C CA . VAL A 1 170 ? -4.435 3.008 12.925 1.00 94.62 170 VAL A CA 1
ATOM 1290 C C . VAL A 1 170 ? -5.399 2.978 14.113 1.00 94.62 170 VAL A C 1
ATOM 1292 O O . VAL A 1 170 ? -5.701 1.893 14.594 1.00 94.62 170 VAL A O 1
ATOM 1295 N N . GLU A 1 171 ? -5.981 4.116 14.506 1.00 95.44 171 GLU A N 1
ATOM 1296 C CA . GLU A 1 171 ? -6.998 4.174 15.573 1.00 95.44 171 GLU A CA 1
ATOM 1297 C C . GLU A 1 171 ? -8.193 3.244 15.297 1.00 95.44 171 GLU A C 1
ATOM 1299 O O . GLU A 1 171 ? -8.705 2.582 16.199 1.00 95.44 171 GLU A O 1
ATOM 1304 N N . LEU A 1 172 ? -8.662 3.192 14.046 1.00 95.25 172 LEU A N 1
ATOM 1305 C CA . LEU A 1 172 ? -9.761 2.310 13.651 1.00 95.25 172 LEU A CA 1
ATOM 1306 C C . LEU A 1 172 ? -9.357 0.833 13.730 1.00 95.25 172 LEU A C 1
ATOM 1308 O O . LEU A 1 172 ? -10.144 0.017 14.199 1.00 95.25 172 LEU A O 1
ATOM 1312 N N . LEU A 1 173 ? -8.144 0.486 13.298 1.00 93.00 173 LEU A N 1
ATOM 1313 C CA . LEU A 1 173 ? -7.637 -0.888 13.352 1.00 93.00 173 LEU A CA 1
ATOM 1314 C C . LEU A 1 173 ? -7.356 -1.359 14.786 1.00 93.00 173 LEU A C 1
ATOM 1316 O O . LEU A 1 173 ? -7.536 -2.533 15.083 1.00 93.00 173 LEU A O 1
ATOM 1320 N N . GLU A 1 174 ? -6.948 -0.460 15.682 1.00 94.19 174 GLU A N 1
ATOM 1321 C CA . GLU A 1 174 ? -6.801 -0.764 17.111 1.00 94.19 174 GLU A CA 1
ATOM 1322 C C . GLU A 1 174 ? -8.159 -0.969 17.787 1.00 94.19 174 GLU A C 1
ATOM 1324 O O . GLU A 1 174 ? -8.304 -1.824 18.660 1.00 94.19 174 GLU A O 1
ATOM 1329 N N . LYS A 1 175 ? -9.170 -0.200 17.368 1.00 96.25 175 LYS A N 1
ATOM 1330 C CA . LYS A 1 175 ? -10.529 -0.297 17.905 1.00 96.25 175 LYS A CA 1
ATOM 1331 C C . LYS A 1 175 ? -11.258 -1.568 17.459 1.00 96.25 175 LYS A C 1
ATOM 1333 O O . LYS A 1 175 ? -12.045 -2.102 18.238 1.00 96.25 175 LYS A O 1
ATOM 1338 N N . TYR A 1 176 ? -11.046 -2.021 16.223 1.00 96.12 176 TYR A N 1
ATOM 1339 C CA . TYR A 1 176 ? -11.765 -3.157 15.639 1.00 96.12 176 TYR A CA 1
ATOM 1340 C C . TYR A 1 176 ? -10.804 -4.307 15.296 1.00 96.12 176 TYR A C 1
ATOM 1342 O O . TYR A 1 176 ? -10.061 -4.200 14.319 1.00 96.12 176 TYR A O 1
ATOM 1350 N N . PRO A 1 177 ? -10.854 -5.434 16.032 1.00 90.44 177 PRO A N 1
ATOM 1351 C CA . PRO A 1 177 ? -9.954 -6.574 15.834 1.00 90.44 177 PRO A CA 1
ATOM 1352 C C . PRO A 1 177 ? -9.998 -7.203 14.435 1.00 90.44 177 PRO A C 1
ATOM 1354 O O . PRO A 1 177 ? -9.007 -7.784 13.988 1.00 90.44 177 PRO A O 1
ATOM 1357 N N . ALA A 1 178 ? -11.136 -7.107 13.740 1.00 93.81 178 ALA A N 1
ATOM 1358 C CA . ALA A 1 178 ? -11.323 -7.654 12.402 1.00 93.81 178 ALA A CA 1
ATOM 1359 C C . ALA A 1 178 ? -11.825 -6.599 11.408 1.00 93.81 178 ALA A C 1
ATOM 1361 O O . ALA A 1 178 ? -12.713 -5.799 11.707 1.00 93.81 178 ALA A O 1
ATOM 1362 N N . ASN A 1 179 ? -11.334 -6.672 10.163 1.00 93.19 179 ASN A N 1
ATOM 1363 C CA . ASN A 1 179 ? -11.765 -5.783 9.075 1.00 93.19 179 ASN A CA 1
ATOM 1364 C C . ASN A 1 179 ? -13.288 -5.819 8.865 1.00 93.19 179 ASN A C 1
ATOM 1366 O O . ASN A 1 179 ? -13.895 -4.786 8.601 1.00 93.19 179 ASN A O 1
ATOM 1370 N N . ALA A 1 180 ? -13.912 -6.992 9.009 1.00 92.44 180 ALA A N 1
ATOM 1371 C CA . ALA A 1 180 ? -15.360 -7.137 8.889 1.00 92.44 180 ALA A CA 1
ATOM 1372 C C . ALA A 1 180 ? -16.116 -6.344 9.970 1.00 92.44 180 ALA A C 1
ATOM 1374 O O . ALA A 1 180 ? -17.128 -5.722 9.664 1.00 92.44 180 ALA A O 1
ATOM 1375 N N . GLU A 1 181 ? -15.619 -6.317 11.209 1.00 93.81 181 GLU A N 1
ATOM 1376 C CA . GLU A 1 181 ? -16.222 -5.548 12.306 1.00 93.81 181 GLU A CA 1
ATOM 1377 C C . GLU A 1 181 ? -16.108 -4.044 12.059 1.00 93.81 181 GLU A C 1
ATOM 1379 O O . GLU A 1 181 ? -17.106 -3.330 12.166 1.00 93.81 181 GLU A O 1
ATOM 1384 N N . LEU A 1 182 ? -14.927 -3.577 11.632 1.00 94.75 182 LEU A N 1
ATOM 1385 C CA . LEU A 1 182 ? -14.733 -2.187 11.221 1.00 94.75 182 LEU A CA 1
ATOM 1386 C C . LEU A 1 182 ? -15.735 -1.805 10.128 1.00 94.75 182 LEU A C 1
ATOM 1388 O O . LEU A 1 182 ? -16.448 -0.815 10.267 1.00 94.75 182 LEU A O 1
ATOM 1392 N N . LEU A 1 183 ? -15.820 -2.598 9.061 1.00 93.19 183 LEU A N 1
ATOM 1393 C CA . LEU A 1 183 ? -16.700 -2.314 7.929 1.00 93.19 183 LEU A CA 1
ATOM 1394 C C . LEU A 1 183 ? -18.178 -2.351 8.332 1.00 93.19 183 LEU A C 1
ATOM 1396 O O . LEU A 1 183 ? -18.940 -1.486 7.916 1.00 93.19 183 LEU A O 1
ATOM 1400 N N . ASN A 1 184 ? -18.589 -3.289 9.185 1.00 91.62 184 ASN A N 1
ATOM 1401 C CA . ASN A 1 184 ? -19.956 -3.338 9.710 1.00 91.62 184 ASN A CA 1
ATOM 1402 C C . ASN A 1 184 ? -20.289 -2.141 10.615 1.00 91.62 184 ASN A C 1
ATOM 1404 O O . ASN A 1 184 ? -21.450 -1.750 10.677 1.00 91.62 184 ASN A O 1
ATOM 1408 N N . SER A 1 185 ? -19.292 -1.534 11.270 1.00 90.12 185 SER A N 1
ATOM 1409 C CA . SER A 1 185 ? -19.483 -0.337 12.102 1.00 90.12 185 SER A CA 1
ATOM 1410 C C . SER A 1 185 ? -19.671 0.959 11.306 1.00 90.12 185 SER A C 1
ATOM 1412 O O . SER A 1 185 ? -20.155 1.950 11.852 1.00 90.12 185 SER A O 1
ATOM 1414 N N . ILE A 1 186 ? -19.280 0.973 10.027 1.00 87.56 186 ILE A N 1
ATOM 1415 C CA . ILE A 1 186 ? -19.464 2.127 9.147 1.00 87.56 186 ILE A CA 1
ATOM 1416 C C . ILE A 1 186 ? -20.915 2.113 8.668 1.00 87.56 186 ILE A C 1
ATOM 1418 O O . ILE A 1 186 ? -21.314 1.268 7.862 1.00 87.56 186 ILE A O 1
ATOM 1422 N N . SER A 1 187 ? -21.705 3.058 9.171 1.00 71.12 187 SER A N 1
ATOM 1423 C CA . SER A 1 187 ? -23.049 3.322 8.671 1.00 71.12 187 SER A CA 1
ATOM 1424 C C . SER A 1 187 ? -22.956 3.943 7.273 1.00 71.12 187 SER A C 1
ATOM 1426 O O . SER A 1 187 ? -22.365 5.005 7.086 1.00 71.12 187 SER A O 1
ATOM 1428 N N . GLY A 1 188 ? -23.504 3.261 6.266 1.00 59.06 188 GLY A N 1
ATOM 1429 C CA . GLY A 1 188 ? -23.458 3.726 4.881 1.00 59.06 188 GLY A CA 1
ATOM 1430 C C . GLY A 1 188 ? -24.170 2.779 3.923 1.00 59.06 188 GLY A C 1
ATOM 1431 O O . GLY A 1 188 ? -23.637 1.714 3.628 1.00 59.06 188 GLY A O 1
ATOM 1432 N N . THR A 1 189 ? -25.362 3.224 3.507 1.00 48.59 189 THR A N 1
ATOM 1433 C CA . THR A 1 189 ? -26.240 2.761 2.416 1.00 48.59 189 THR A CA 1
ATOM 1434 C C . THR A 1 189 ? -26.225 1.262 2.146 1.00 48.59 189 THR A C 1
ATOM 1436 O O . THR A 1 189 ? -25.524 0.797 1.248 1.00 48.59 189 THR A O 1
ATOM 1439 N N . ASP A 1 190 ? -27.073 0.530 2.866 1.00 45.53 190 ASP A N 1
ATOM 1440 C CA . ASP A 1 190 ? -27.715 -0.640 2.276 1.00 45.53 190 ASP A CA 1
ATOM 1441 C C . ASP A 1 190 ? -28.499 -0.119 1.057 1.00 45.53 190 ASP A C 1
ATOM 1443 O O . ASP A 1 190 ? -29.572 0.463 1.189 1.00 45.53 190 ASP A O 1
ATOM 1447 N N . THR A 1 191 ? -27.892 -0.154 -0.129 1.00 44.06 191 THR A N 1
ATOM 1448 C CA . THR A 1 191 ? -28.676 -0.133 -1.361 1.00 44.06 191 THR A CA 1
ATOM 1449 C C . THR A 1 191 ? -29.314 -1.504 -1.466 1.00 44.06 191 THR A C 1
ATOM 1451 O O . THR A 1 191 ? -28.615 -2.477 -1.761 1.00 44.06 191 THR A O 1
ATOM 1454 N N . ASP A 1 192 ? -30.605 -1.540 -1.138 1.00 34.72 192 ASP A N 1
ATOM 1455 C CA . ASP A 1 192 ? -31.546 -2.558 -1.608 1.00 34.72 192 ASP A CA 1
ATOM 1456 C C . ASP A 1 192 ? -31.374 -2.837 -3.114 1.00 34.72 192 ASP A C 1
ATOM 1458 O O . ASP A 1 192 ? -31.097 -1.877 -3.880 1.00 34.72 192 ASP A O 1
#

Foldseek 3Di:
DCLQWFDDFLFLEEEEEAPQLCVVVVVVVVCVVVCVVDPDDDDDDDDDDDDPDADPLRAHPCNVVVVLVVSLVFGDDVVDHTRHDYYYAYDPPPRPNSVVVVVSSVVSGFWYWYFDPVLSVVVQPPRTQRLRTYGHPCVVVDDPVQVVLSVVLSVVLNVDDSNRSSVVVVVLCVVDVDPVRSSVPDDDDPPD

pLDDT: mean 81.93, std 17.08, range [24.83, 96.25]